Protein AF-0000000076366679 (afdb_homodimer)

pLDDT: mean 82.67, std 24.82, range [20.64, 98.88]

Secondary structure (DSSP, 8-state):
---------------------S--S-GGGGTS-EEEEETTTTEEEEE-TTS-EEEE-----EEEEEEETTEEEEEETTTTEEEEE-TTS-EEEESS--GGG-EEEEE-TTS-EEEEESSSTT-B--B-TTSBBPPGGG--TT-GGG-EEEEE--B-/---------------------S--S-TTTTTS-EEEEETTTTEEEEE-TTS-EEEE-----EEEEEEETTEEEEEETTTTEEEEE-TTS-EEEESS--GGG-EEEEE-TTS-EEEEESSSTT-B--B-TTSBBPPGGG--TT-GGG-EEEEE--B-

Organism: Callorhinchus milii (NCBI:txid7868)

Solvent-accessible surface area (backbone atoms only — not comparable to full-atom values): 16710 Å² total; per-residue (Å²): 137,83,83,79,76,75,77,75,73,76,74,74,76,73,77,78,72,74,78,68,68,73,66,71,63,57,84,66,64,52,69,49,44,24,25,40,38,27,66,27,75,60,22,27,48,25,37,40,73,87,20,49,45,37,34,43,64,85,43,38,42,27,36,50,38,82,75,49,91,57,26,29,33,43,30,20,63,77,34,59,21,26,45,26,45,51,97,81,18,45,62,30,32,27,80,60,87,50,71,44,25,35,23,36,57,42,82,40,97,86,73,28,28,36,38,29,37,63,72,46,82,73,18,32,54,31,31,33,74,85,18,42,59,41,42,14,85,78,36,51,89,90,46,50,34,31,29,27,37,81,34,51,49,59,52,80,133,84,82,82,77,76,77,75,74,78,76,73,76,73,75,76,71,74,79,66,67,73,64,74,62,56,84,66,66,51,69,50,45,24,26,39,38,26,66,27,74,60,22,27,47,26,35,40,72,87,21,49,44,35,36,43,65,86,44,40,43,26,36,51,39,80,74,49,92,59,26,29,34,42,29,19,62,76,32,59,21,26,45,26,46,50,96,82,18,45,62,30,31,27,79,62,90,50,71,45,23,33,23,37,58,42,83,41,96,85,73,26,30,38,39,30,37,64,73,45,81,74,17,32,54,30,32,34,75,85,18,42,58,40,42,14,86,79,36,53,90,89,44,50,33,33,28,28,37,82,36,51,48,58,52,81

InterPro domains:
  IPR002209 Fibroblast growth factor family [PF00167] (34-149)
  IPR002209 Fibroblast growth factor family [PR00263] (34-46)
  IPR002209 Fibroblast growth factor family [PR00263] (82-94)
  IPR002209 Fibroblast growth factor family [PR00263] (98-117)
  IPR002209 Fibroblast growth factor family [PS00247] (89-112)
  IPR002209 Fibroblast growth factor family [PTHR11486] (28-154)
  IPR002209 Fibroblast growth factor family [SM00442] (30-152)
  IPR008996 Cytokine IL1/FGF [SSF50353] (25-153)

Radius of gyration: 29.76 Å; Cα contacts (8 Å, |Δi|>4): 733; chains: 2; bounding box: 39×118×104 Å

Sequence (312 aa):
MAAAGAAAGAIGTLPSLPESDPNPFPPGAFKDPKRLYCKNGGYFLRILPDGRVDGTRERIKLQLQAETVGVISIKGVCANRYLAMNEDGKLYGSKQTTDECFFHERLEPNNYNTYRSKKYDNWYVALKRSGQYKPGPKTGLGQKAILFLPMSAKCSMAAAGAAAGAIGTLPSLPESDPNPFPPGAFKDPKRLYCKNGGYFLRILPDGRVDGTRERIKLQLQAETVGVISIKGVCANRYLAMNEDGKLYGSKQTTDECFFHERLEPNNYNTYRSKKYDNWYVALKRSGQYKPGPKTGLGQKAILFLPMSAKCS

Nearest PDB structures (foldseek):
  8hue-assembly1_A  TM=7.359E-01  e=4.273E-16  Homo sapiens
  8hu7-assembly1_A  TM=7.356E-01  e=4.273E-16  Homo sapiens
  4fgf-assembly1_A  TM=7.765E-01  e=2.363E-15  Homo sapiens
  1ev2-assembly1_A  TM=7.632E-01  e=3.114E-15  Homo sapiens
  8om6-assembly1_A  TM=7.236E-01  e=6.644E-16  Homo sapiens

Foldseek 3Di:
DDDPPPPPPPPPDDPDPPVPVPPPPPPCNVVDDDWDFDPPPGFTWDADPVGDIDTDHPQPDWDWADDDVQKTWIAGPVVCFIWFADPFQDTDTHNDDDLRRIWGWDQDPVRWIWTHRPVDPQFTFFADPVRHTDGRVPDHPPDPRRTHDDDDPPDD/DDDPPPPPPPPPDDPDDPVPVVPVPPPCNVVDDDWDFDPPPGFTWDADPVGDIDTDHPQPDWDWADDDVQKTWIAGPVVCFIWFADPFQDTDTHNDDDLRRIWGWDQDPVRWIWTHRPVDPQFTFFADPVRHTDGRVVDHPPDPRRTHDDDDPPDD

Structure (mmCIF, N/CA/C/O backbone):
data_AF-0000000076366679-model_v1
#
loop_
_entity.id
_entity.type
_entity.pdbx_description
1 polymer 'Fibroblast growth factor'
#
loop_
_atom_site.group_PDB
_atom_site.id
_atom_site.type_symbol
_atom_site.label_atom_id
_atom_site.label_alt_id
_atom_site.label_comp_id
_atom_site.label_asym_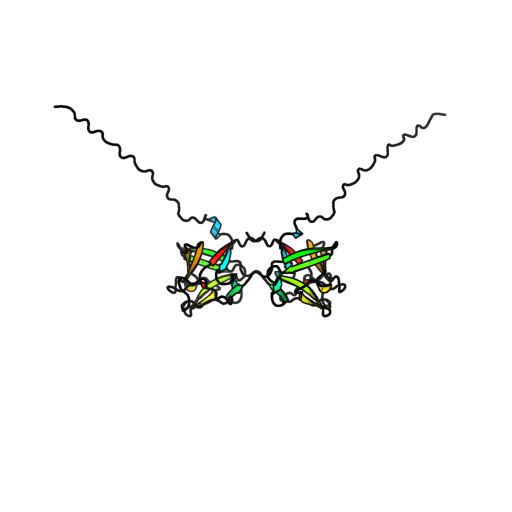id
_atom_site.label_entity_id
_atom_site.label_seq_id
_atom_site.pdbx_PDB_ins_code
_atom_site.Cartn_x
_atom_site.Cartn_y
_atom_site.Cartn_z
_atom_site.occupancy
_atom_site.B_iso_or_equiv
_atom_site.auth_seq_id
_atom_site.auth_comp_id
_atom_site.auth_asym_id
_atom_site.auth_atom_id
_atom_site.pdbx_PDB_model_num
ATOM 1 N N . MET A 1 1 ? -21.047 -34.031 -81.438 1 24.09 1 MET A N 1
ATOM 2 C CA . MET A 1 1 ? -19.922 -34.281 -80.5 1 24.09 1 MET A CA 1
ATOM 3 C C . MET A 1 1 ? -19.562 -33 -79.75 1 24.09 1 MET A C 1
ATOM 5 O O . MET A 1 1 ? -18.562 -32.375 -80 1 24.09 1 MET A O 1
ATOM 9 N N . ALA A 1 2 ? -20.625 -32.312 -79.312 1 20.64 2 ALA A N 1
ATOM 10 C CA . ALA A 1 2 ? -20.594 -30.969 -78.688 1 20.64 2 ALA A CA 1
ATOM 11 C C . ALA A 1 2 ? -19.797 -30.969 -77.375 1 20.64 2 ALA A C 1
ATOM 13 O O . ALA A 1 2 ? -19.828 -31.938 -76.625 1 20.64 2 ALA A O 1
ATOM 14 N N . ALA A 1 3 ? -18.672 -30 -77.375 1 24.23 3 ALA A N 1
ATOM 15 C CA . ALA A 1 3 ? -17.578 -29.516 -76.562 1 24.23 3 ALA A CA 1
ATOM 16 C C . ALA A 1 3 ? -18.078 -28.984 -75.25 1 24.23 3 ALA A C 1
ATOM 18 O O . ALA A 1 3 ? -18.781 -27.969 -75.188 1 24.23 3 ALA A O 1
ATOM 19 N N . ALA A 1 4 ? -18.609 -29.922 -74.312 1 23.84 4 ALA A N 1
ATOM 20 C CA . ALA A 1 4 ? -19.172 -29.609 -73 1 23.84 4 ALA A CA 1
ATOM 21 C C . ALA A 1 4 ? -18.156 -28.859 -72.125 1 23.84 4 ALA A C 1
ATOM 23 O O . ALA A 1 4 ? -17.094 -29.391 -71.875 1 23.84 4 ALA A O 1
ATOM 24 N N . GLY A 1 5 ? -17.938 -27.547 -72.375 1 25.33 5 GLY A N 1
ATOM 25 C CA . GLY A 1 5 ? -16.969 -26.688 -71.75 1 25.33 5 GLY A CA 1
ATOM 26 C C . GLY A 1 5 ? -17.109 -26.641 -70.25 1 25.33 5 GLY A C 1
ATOM 27 O O . GLY A 1 5 ? -18.172 -26.266 -69.75 1 25.33 5 GLY A O 1
ATOM 28 N N . ALA A 1 6 ? -16.562 -27.641 -69.5 1 23.97 6 ALA A N 1
ATOM 29 C CA . ALA A 1 6 ? -16.562 -27.766 -68.062 1 23.97 6 ALA A CA 1
ATOM 30 C C . ALA A 1 6 ? -15.992 -26.516 -67.438 1 23.97 6 ALA A C 1
ATOM 32 O O . ALA A 1 6 ? -14.883 -26.078 -67.75 1 23.97 6 ALA A O 1
ATOM 33 N N . ALA A 1 7 ? -16.844 -25.531 -67.125 1 27.34 7 ALA A N 1
ATOM 34 C CA . ALA A 1 7 ? -16.531 -24.312 -66.375 1 27.34 7 ALA A CA 1
ATOM 35 C C . ALA A 1 7 ? -15.797 -24.625 -65.062 1 27.34 7 ALA A C 1
ATOM 37 O O . ALA A 1 7 ? -16.281 -25.422 -64.25 1 27.34 7 ALA A O 1
ATOM 38 N N . ALA A 1 8 ? -14.438 -24.859 -65.125 1 27.64 8 ALA A N 1
ATOM 39 C CA . ALA A 1 8 ? -13.531 -25.062 -64 1 27.64 8 ALA A CA 1
ATOM 40 C C . ALA A 1 8 ? -13.758 -24.016 -62.906 1 27.64 8 ALA A C 1
ATOM 42 O O . ALA A 1 8 ? -13.633 -22.812 -63.156 1 27.64 8 ALA A O 1
ATOM 43 N N . GLY A 1 9 ? -14.891 -24.156 -62.094 1 25.2 9 GLY A N 1
ATOM 44 C CA . GLY A 1 9 ? -15.141 -23.234 -61 1 25.2 9 GLY A CA 1
ATOM 45 C C . GLY A 1 9 ? -13.922 -23.016 -60.125 1 25.2 9 GLY A C 1
ATOM 46 O O . GLY A 1 9 ? -13.281 -23.969 -59.688 1 25.2 9 GLY A O 1
ATOM 47 N N . ALA A 1 10 ? -13.07 -21.984 -60.469 1 32.88 10 ALA A N 1
ATOM 48 C CA . ALA A 1 10 ? -11.891 -21.562 -59.719 1 32.88 10 ALA A CA 1
ATOM 49 C C . ALA A 1 10 ? -12.195 -21.484 -58.219 1 32.88 10 ALA A C 1
ATOM 51 O O . ALA A 1 10 ? -13.148 -20.812 -57.812 1 32.88 10 ALA A O 1
ATOM 52 N N . ILE A 1 11 ? -11.922 -22.547 -57.469 1 31.11 11 ILE A N 1
ATOM 53 C CA . ILE A 1 11 ? -11.984 -22.625 -56.031 1 31.11 11 ILE A CA 1
ATOM 54 C C . ILE A 1 11 ? -11.227 -21.453 -55.406 1 31.11 11 ILE A C 1
ATOM 56 O O . ILE A 1 11 ? -10.031 -21.281 -55.656 1 31.11 11 ILE A O 1
ATOM 60 N N . GLY A 1 12 ? -11.75 -20.25 -55.406 1 30.84 12 GLY A N 1
ATOM 61 C CA . GLY A 1 12 ? -11.125 -19.109 -54.75 1 30.84 12 GLY A CA 1
ATOM 62 C C . GLY A 1 12 ? -10.453 -19.484 -53.438 1 30.84 12 GLY A C 1
ATOM 63 O O . GLY A 1 12 ? -10.977 -20.281 -52.656 1 30.84 12 GLY A O 1
ATOM 64 N N . THR A 1 13 ? -9.117 -19.578 -53.438 1 33.97 13 THR A N 1
ATOM 65 C CA . THR A 1 13 ? -8.242 -19.75 -52.281 1 33.97 13 THR A CA 1
ATOM 66 C C . THR A 1 13 ? -8.664 -18.859 -51.125 1 33.97 13 THR A C 1
ATOM 68 O O . THR A 1 13 ? -8.805 -17.641 -51.312 1 33.97 13 THR A O 1
ATOM 71 N N . LEU A 1 14 ? -9.359 -19.312 -50.094 1 31.58 14 LEU A N 1
ATOM 72 C CA . LEU A 1 14 ? -9.727 -18.625 -48.875 1 31.58 14 LEU A CA 1
ATOM 73 C C . LEU A 1 14 ? -8.531 -17.859 -48.312 1 31.58 14 LEU A C 1
ATOM 75 O O . LEU A 1 14 ? -7.418 -18.391 -48.25 1 31.58 14 LEU A O 1
ATOM 79 N N . PRO A 1 15 ? -8.484 -16.531 -48.312 1 34.78 15 PRO A N 1
ATOM 80 C CA . PRO A 1 15 ? -7.344 -15.82 -47.75 1 34.78 15 PRO A CA 1
ATOM 81 C C . PRO A 1 15 ? -6.898 -16.391 -46.406 1 34.78 15 PRO A C 1
ATOM 83 O O . PRO A 1 15 ? -7.703 -16.984 -45.688 1 34.78 15 PRO A O 1
ATOM 86 N N . SER A 1 16 ? -5.664 -16.844 -46.25 1 34.09 16 SER A N 1
ATOM 87 C CA . SER A 1 16 ? -5.012 -17.266 -45 1 34.09 16 SER A CA 1
ATOM 88 C C . SER A 1 16 ? -5.293 -16.281 -43.875 1 34.09 16 SER A C 1
ATOM 90 O O . SER A 1 16 ? -5.207 -15.07 -44.062 1 34.09 16 SER A O 1
ATOM 92 N N . LEU A 1 17 ? -6.234 -16.5 -43.031 1 32.75 17 LEU A N 1
ATOM 93 C CA . LEU A 1 17 ? -6.477 -15.711 -41.844 1 32.75 17 LEU A CA 1
ATOM 94 C C . LEU A 1 17 ? -5.164 -15.312 -41.188 1 32.75 17 LEU A C 1
ATOM 96 O O . LEU A 1 17 ? -4.219 -16.109 -41.125 1 32.75 17 LEU A O 1
ATOM 100 N N . PRO A 1 18 ? -4.734 -14.023 -41.281 1 35.5 18 PRO A N 1
ATOM 101 C CA . PRO A 1 18 ? -3.482 -13.641 -40.625 1 35.5 18 PRO A CA 1
ATOM 102 C C . PRO A 1 18 ? -3.275 -14.336 -39.281 1 35.5 18 PRO A C 1
ATOM 104 O O . PRO A 1 18 ? -4.246 -14.742 -38.625 1 35.5 18 PRO A O 1
ATOM 107 N N . GLU A 1 19 ? -2.295 -15.141 -39.125 1 36.06 19 GLU A N 1
ATOM 108 C CA . GLU A 1 19 ? -1.844 -15.703 -37.875 1 36.06 19 GLU A CA 1
ATOM 109 C C . GLU A 1 19 ? -1.931 -14.68 -36.719 1 36.06 19 GLU A C 1
ATOM 111 O O . GLU A 1 19 ? -1.201 -13.688 -36.75 1 36.06 19 GLU A O 1
ATOM 116 N N . SER A 1 20 ? -3.088 -14.141 -36.438 1 36.53 20 SER A N 1
ATOM 117 C CA . SER A 1 20 ? -3.191 -13.32 -35.219 1 36.53 20 SER A CA 1
ATOM 118 C C . SER A 1 20 ? -2.334 -13.891 -34.094 1 36.53 20 SER A C 1
ATOM 120 O O . SER A 1 20 ? -2.496 -15.047 -33.719 1 36.53 20 SER A O 1
ATOM 122 N N . ASP A 1 21 ? -1.058 -13.547 -34.156 1 37.69 21 ASP A N 1
ATOM 123 C CA . ASP A 1 21 ? -0.189 -13.914 -33.031 1 37.69 21 ASP A CA 1
ATOM 124 C C . ASP A 1 21 ? -0.935 -13.828 -31.703 1 37.69 21 ASP A C 1
ATOM 126 O O . ASP A 1 21 ? -1.467 -12.773 -31.359 1 37.69 21 ASP A O 1
ATOM 130 N N . PRO A 1 22 ? -1.64 -14.852 -31.375 1 38.31 22 PRO A N 1
ATOM 131 C CA . PRO A 1 22 ? -2.486 -14.844 -30.172 1 38.31 22 PRO A CA 1
ATOM 132 C C . PRO A 1 22 ? -1.821 -14.156 -28.984 1 38.31 22 PRO A C 1
ATOM 134 O O . PRO A 1 22 ? -2.309 -14.266 -27.859 1 38.31 22 PRO A O 1
ATOM 137 N N . ASN A 1 23 ? -0.485 -14.094 -29.109 1 40 23 ASN A N 1
ATOM 138 C CA . ASN A 1 23 ? -0.056 -13.609 -27.812 1 40 23 ASN A CA 1
ATOM 139 C C . ASN A 1 23 ? -0.584 -12.211 -27.531 1 40 23 ASN A C 1
ATOM 141 O O . ASN A 1 23 ? -0.072 -11.227 -28.078 1 40 23 ASN A O 1
ATOM 145 N N . PRO A 1 24 ? -1.848 -12.055 -27.438 1 41.06 24 PRO A N 1
ATOM 146 C CA . PRO A 1 24 ? -2.445 -10.719 -27.344 1 41.06 24 PRO A CA 1
ATOM 147 C C . PRO A 1 24 ? -1.628 -9.766 -26.484 1 41.06 24 PRO A C 1
ATOM 149 O O . PRO A 1 24 ? -2.049 -8.625 -26.234 1 41.06 24 PRO A O 1
ATOM 152 N N . PHE A 1 25 ? -0.858 -10.297 -25.516 1 42.78 25 PHE A N 1
ATOM 153 C CA . PHE A 1 25 ? -0.16 -9.281 -24.734 1 42.78 25 PHE A CA 1
ATOM 154 C C . PHE A 1 25 ? 0.971 -8.656 -25.547 1 42.78 25 PHE A C 1
ATOM 156 O O . PHE A 1 25 ? 1.797 -9.375 -26.109 1 42.78 25 PHE A O 1
ATOM 163 N N . PRO A 1 26 ? 0.814 -7.52 -26.109 1 42.34 26 PRO A N 1
ATOM 164 C CA . PRO A 1 26 ? 1.986 -6.918 -26.75 1 42.34 26 PRO A CA 1
ATOM 165 C C . PRO A 1 26 ? 3.273 -7.148 -25.953 1 42.34 26 PRO A C 1
ATOM 167 O O . PRO A 1 26 ? 3.229 -7.348 -24.75 1 42.34 26 PRO A O 1
ATOM 170 N N . PRO A 1 27 ? 4.352 -7.5 -26.469 1 45.88 27 PRO A N 1
ATOM 171 C CA . PRO A 1 27 ? 5.641 -7.727 -25.812 1 45.88 27 PRO A CA 1
ATOM 172 C C . PRO A 1 27 ? 5.871 -6.805 -24.625 1 45.88 27 PRO A C 1
ATOM 174 O O . PRO A 1 27 ? 6.625 -7.145 -23.703 1 45.88 27 PRO A O 1
ATOM 177 N N . GLY A 1 28 ? 5.387 -5.562 -2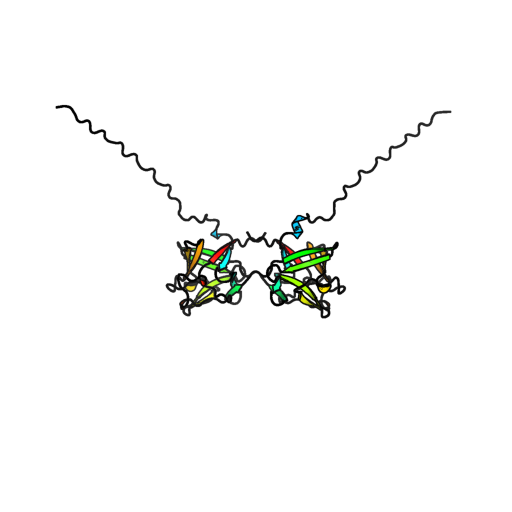4.641 1 46.28 28 GLY A N 1
ATOM 178 C CA . GLY A 1 28 ? 5.652 -4.543 -23.625 1 46.28 28 GLY A CA 1
ATOM 179 C C . GLY A 1 28 ? 4.922 -4.793 -22.328 1 46.28 28 GLY A C 1
ATOM 180 O O . GLY A 1 28 ? 5.176 -4.109 -21.328 1 46.28 28 GLY A O 1
ATOM 181 N N . ALA A 1 29 ? 3.809 -5.484 -22.359 1 49.97 29 ALA A N 1
ATOM 182 C CA . ALA A 1 29 ? 2.889 -5.641 -21.234 1 49.97 29 ALA A CA 1
ATOM 183 C C . ALA A 1 29 ? 3.572 -6.336 -20.062 1 49.97 29 ALA A C 1
ATOM 185 O O . ALA A 1 29 ? 3.246 -6.074 -18.906 1 49.97 29 ALA A O 1
ATOM 186 N N . PHE A 1 30 ? 4.582 -7.211 -20.406 1 58.12 30 PHE A N 1
ATOM 187 C CA . PHE A 1 30 ? 5.289 -7.945 -19.375 1 58.12 30 PHE A CA 1
ATOM 188 C C . PHE A 1 30 ? 6.355 -7.074 -18.719 1 58.12 30 PHE A C 1
ATOM 190 O O . PHE A 1 30 ? 6.887 -7.422 -17.656 1 58.12 30 PHE A O 1
ATOM 197 N N . LYS A 1 31 ? 6.527 -5.863 -19.312 1 71.81 31 LYS A N 1
ATOM 198 C CA . LYS A 1 31 ? 7.746 -5.211 -18.844 1 71.81 31 LYS A CA 1
ATOM 199 C C . LYS A 1 31 ? 7.457 -4.316 -17.641 1 71.81 31 LYS A C 1
ATOM 201 O O . LYS A 1 31 ? 8.297 -4.188 -16.734 1 71.81 31 LYS A O 1
ATOM 206 N N . ASP A 1 32 ? 6.223 -3.945 -17.531 1 85.44 32 ASP A N 1
ATOM 207 C CA . ASP A 1 32 ? 6 -3.043 -16.406 1 85.44 32 ASP A CA 1
ATOM 208 C C . ASP A 1 32 ? 5.449 -3.797 -15.203 1 85.44 32 ASP A C 1
ATOM 210 O O . ASP A 1 32 ? 4.664 -4.734 -15.352 1 85.44 32 ASP A O 1
ATOM 214 N N . PRO A 1 33 ? 5.902 -3.361 -14.094 1 90.94 33 PRO A N 1
ATOM 215 C CA . PRO A 1 33 ? 5.367 -3.977 -12.875 1 90.94 33 PRO A CA 1
ATOM 216 C C . PRO A 1 33 ? 3.846 -3.861 -12.773 1 90.94 33 PRO A C 1
ATOM 218 O O . PRO A 1 33 ? 3.254 -2.943 -13.344 1 90.94 33 PRO A O 1
ATOM 221 N N . LYS A 1 34 ? 3.309 -4.82 -12.211 1 92.56 34 LYS A N 1
ATOM 222 C CA . LYS A 1 34 ? 1.863 -4.867 -12.016 1 92.56 34 LYS A CA 1
ATOM 223 C C . LYS A 1 34 ? 1.513 -5.047 -10.539 1 92.56 34 LYS A C 1
ATOM 225 O O . LYS A 1 34 ? 2.387 -5.332 -9.719 1 92.56 34 LYS A O 1
ATOM 230 N N . ARG A 1 35 ? 0.245 -4.773 -10.227 1 92.62 35 ARG A N 1
ATOM 231 C CA . ARG A 1 35 ? -0.396 -5.137 -8.969 1 92.62 35 ARG A CA 1
ATOM 232 C C . ARG A 1 35 ? -1.492 -6.172 -9.188 1 92.62 35 ARG A C 1
ATOM 234 O O . ARG A 1 35 ? -2.221 -6.113 -10.188 1 92.62 35 ARG A O 1
ATOM 241 N N . LEU A 1 36 ? -1.534 -7.133 -8.359 1 95.62 36 LEU A N 1
ATOM 242 C CA . LEU A 1 36 ? -2.555 -8.164 -8.492 1 95.62 36 LEU A CA 1
ATOM 243 C C . LEU A 1 36 ? -3.658 -7.973 -7.457 1 95.62 36 LEU A C 1
ATOM 245 O O . LEU A 1 36 ? -3.447 -8.227 -6.266 1 95.62 36 LEU A O 1
ATOM 249 N N . TYR A 1 37 ? -4.801 -7.52 -7.977 1 94.5 37 TYR A N 1
ATOM 250 C CA . TYR A 1 37 ? -5.988 -7.301 -7.156 1 94.5 37 TYR A CA 1
ATOM 251 C C . TYR A 1 37 ? -6.805 -8.578 -7.023 1 94.5 37 TYR A C 1
ATOM 253 O O . TYR A 1 37 ? -7.258 -9.141 -8.023 1 94.5 37 TYR A O 1
ATOM 261 N N . CYS A 1 38 ? -7.035 -9.008 -5.801 1 97.25 38 CYS A N 1
ATOM 262 C CA . CYS A 1 38 ? -7.824 -10.219 -5.57 1 97.25 38 CYS A CA 1
ATOM 263 C C . CYS A 1 38 ? -9.312 -9.891 -5.477 1 97.25 38 CYS A C 1
ATOM 265 O O . CYS A 1 38 ? -9.703 -8.977 -4.746 1 97.25 38 CYS A O 1
ATOM 267 N N . LYS A 1 39 ? -10.047 -10.609 -6.117 1 96.19 39 LYS A N 1
ATOM 268 C CA . L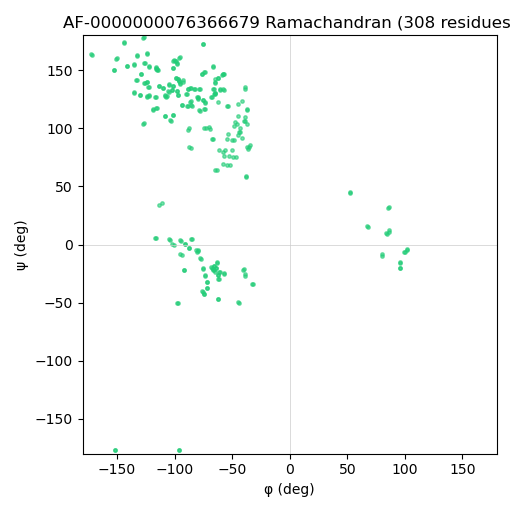YS A 1 39 ? -11.492 -10.398 -6.137 1 96.19 39 LYS A CA 1
ATOM 269 C C . LYS A 1 39 ? -12.102 -10.625 -4.758 1 96.19 39 LYS A C 1
ATOM 271 O O . LYS A 1 39 ? -13.203 -10.141 -4.473 1 96.19 39 LYS A O 1
ATOM 276 N N . ASN A 1 40 ? -11.383 -11.406 -3.973 1 95.25 40 ASN A N 1
ATOM 277 C CA . ASN A 1 40 ? -11.891 -11.789 -2.66 1 95.25 40 ASN A CA 1
ATOM 278 C C . ASN A 1 40 ? -11.547 -10.742 -1.6 1 95.25 40 ASN A C 1
ATOM 280 O O . ASN A 1 40 ? -10.617 -10.938 -0.809 1 95.25 40 ASN A O 1
ATOM 284 N N . GLY A 1 41 ? -12.344 -9.617 -1.44 1 88.56 41 GLY A N 1
ATOM 285 C CA . GLY A 1 41 ? -12.18 -8.719 -0.304 1 88.56 41 GLY A CA 1
ATOM 286 C C . GLY A 1 41 ? -11.383 -7.473 -0.635 1 88.56 41 GLY A C 1
ATOM 287 O O . GLY A 1 41 ? -11.195 -6.605 0.222 1 88.56 41 GLY A O 1
ATOM 288 N N . GLY A 1 42 ? -10.805 -7.418 -1.891 1 87.25 42 GLY A N 1
ATOM 289 C CA . GLY A 1 42 ? -10.148 -6.188 -2.307 1 87.25 42 GLY A CA 1
ATOM 290 C C . GLY A 1 42 ? -8.703 -6.098 -1.848 1 87.25 42 GLY A C 1
ATOM 291 O O . GLY A 1 42 ? -8.227 -5.02 -1.501 1 87.25 42 GLY A O 1
ATOM 292 N N . TYR A 1 43 ? -8.039 -7.184 -1.743 1 92.44 43 TYR A N 1
ATOM 293 C CA . TYR A 1 43 ? -6.645 -7.242 -1.325 1 92.44 43 TYR A CA 1
ATOM 294 C C . TYR A 1 43 ? -5.715 -7.316 -2.531 1 92.44 43 TYR A C 1
ATOM 296 O O . TYR A 1 43 ? -6.047 -7.938 -3.543 1 92.44 43 TYR A O 1
ATOM 304 N N . PHE A 1 44 ? -4.617 -6.617 -2.359 1 93.44 44 PHE A N 1
ATOM 305 C CA . PHE A 1 44 ? -3.525 -6.793 -3.312 1 93.44 44 PHE A CA 1
ATOM 306 C C . PHE A 1 44 ? -2.512 -7.805 -2.793 1 93.44 44 PHE A C 1
ATOM 308 O O . PHE A 1 44 ? -2.174 -7.801 -1.606 1 93.44 44 PHE A O 1
ATOM 315 N N . LEU A 1 45 ? -2.07 -8.648 -3.713 1 96.56 45 LEU A N 1
ATOM 316 C CA . LEU A 1 45 ? -1.029 -9.602 -3.35 1 96.56 45 LEU A CA 1
ATOM 317 C C . LEU A 1 45 ? 0.269 -8.883 -3 1 96.56 45 LEU A C 1
ATOM 319 O O . LEU A 1 45 ? 0.711 -8 -3.736 1 96.56 45 LEU A O 1
ATOM 323 N N . ARG A 1 46 ? 0.814 -9.258 -1.871 1 94.75 46 ARG A N 1
ATOM 324 C CA . ARG A 1 46 ? 2.012 -8.602 -1.359 1 94.75 46 ARG A CA 1
ATOM 325 C C . ARG A 1 46 ? 3.076 -9.617 -0.972 1 94.75 46 ARG A C 1
ATOM 327 O O . ARG A 1 46 ? 2.773 -10.625 -0.329 1 94.75 46 ARG A O 1
ATOM 334 N N . ILE A 1 47 ? 4.266 -9.391 -1.495 1 95.75 47 ILE A N 1
ATOM 335 C CA . ILE A 1 47 ? 5.434 -10.156 -1.068 1 95.75 47 ILE A CA 1
ATOM 336 C C . ILE A 1 47 ? 6.336 -9.273 -0.206 1 95.75 47 ILE A C 1
ATOM 338 O O . ILE A 1 47 ? 6.801 -8.227 -0.651 1 95.75 47 ILE A O 1
ATOM 342 N N . LEU A 1 48 ? 6.648 -9.797 0.943 1 93.19 48 LEU A N 1
ATOM 343 C CA . LEU A 1 48 ? 7.43 -9.008 1.891 1 93.19 48 LEU A CA 1
ATOM 344 C C . LEU A 1 48 ? 8.906 -9.406 1.84 1 93.19 48 LEU A C 1
ATOM 346 O O . LEU A 1 48 ? 9.234 -10.523 1.439 1 93.19 48 LEU A O 1
ATOM 350 N N . PRO A 1 49 ? 9.766 -8.516 2.271 1 91.31 49 PRO A N 1
ATOM 351 C CA . PRO A 1 49 ? 11.203 -8.781 2.223 1 91.31 49 PRO A CA 1
ATOM 352 C C . PRO A 1 49 ? 11.617 -9.953 3.113 1 91.31 49 PRO A C 1
ATOM 354 O O . PRO A 1 49 ? 12.695 -10.516 2.932 1 91.31 49 PRO A O 1
ATOM 357 N N . ASP A 1 50 ? 10.836 -10.312 4.062 1 93.31 50 ASP A N 1
ATOM 358 C CA . ASP A 1 50 ? 11.195 -11.438 4.922 1 93.31 50 ASP A CA 1
ATOM 359 C C . ASP A 1 50 ? 10.641 -12.75 4.367 1 93.31 50 ASP A C 1
ATOM 361 O O . ASP A 1 50 ? 10.789 -13.805 4.988 1 93.31 50 ASP A O 1
ATOM 365 N N . GLY A 1 51 ? 9.977 -12.656 3.258 1 96 51 GLY A N 1
ATOM 366 C CA . GLY A 1 51 ? 9.531 -13.867 2.582 1 96 51 GLY A CA 1
ATOM 367 C C . GLY A 1 51 ? 8.062 -14.164 2.809 1 96 51 GLY A C 1
ATOM 368 O O . GLY A 1 51 ? 7.5 -15.062 2.18 1 96 51 GLY A O 1
ATOM 369 N N . ARG A 1 52 ? 7.426 -13.375 3.625 1 96.62 52 ARG A N 1
ATOM 370 C CA . ARG A 1 52 ? 6 -13.586 3.846 1 96.62 52 ARG A CA 1
ATOM 371 C C . ARG A 1 52 ? 5.18 -13.078 2.666 1 96.62 52 ARG A C 1
ATOM 373 O O . ARG A 1 52 ? 5.586 -12.133 1.984 1 96.62 52 ARG A O 1
ATOM 380 N N . VAL A 1 53 ? 4.121 -13.758 2.43 1 97.62 53 VAL A N 1
ATOM 381 C CA . VAL A 1 53 ? 3.166 -13.383 1.392 1 97.62 53 VAL A CA 1
ATOM 382 C C . VAL A 1 53 ? 1.782 -13.18 2.01 1 97.62 53 VAL A C 1
ATOM 384 O O . VAL A 1 53 ? 1.334 -14 2.816 1 97.62 53 VAL A O 1
ATOM 387 N N . ASP A 1 54 ? 1.146 -12.055 1.76 1 95.94 54 ASP A N 1
ATOM 388 C CA . ASP A 1 54 ? -0.22 -11.797 2.203 1 95.94 54 ASP A CA 1
ATOM 389 C C . ASP A 1 54 ? -0.925 -10.82 1.26 1 95.94 54 ASP A C 1
ATOM 391 O O . ASP A 1 54 ? -0.461 -10.586 0.143 1 95.94 54 ASP A O 1
ATOM 395 N N . GLY A 1 55 ? -2.146 -10.492 1.65 1 94.69 55 GLY A N 1
ATOM 396 C CA . GLY A 1 55 ? -2.887 -9.445 0.972 1 94.69 55 GLY A CA 1
ATOM 397 C C . GLY A 1 55 ? -2.953 -8.148 1.767 1 94.69 55 GLY A C 1
ATOM 398 O O . GLY A 1 55 ? -3.061 -8.18 2.994 1 94.69 55 GLY A O 1
ATOM 399 N N . THR A 1 56 ? -2.768 -7.086 1.047 1 87.69 56 THR A N 1
ATOM 400 C CA . THR A 1 56 ? -2.893 -5.789 1.701 1 87.69 56 THR A CA 1
ATOM 401 C C . THR A 1 56 ? -3.836 -4.875 0.923 1 87.69 56 THR A C 1
ATOM 403 O O . THR A 1 56 ? -3.99 -5.027 -0.291 1 87.69 56 THR A O 1
ATOM 406 N N . ARG A 1 57 ? -4.535 -4.066 1.644 1 81.88 57 ARG A N 1
ATOM 407 C CA . ARG A 1 57 ? -5.344 -3.018 1.029 1 81.88 57 ARG A CA 1
ATOM 408 C C . ARG A 1 57 ? -4.559 -1.714 0.922 1 81.88 57 ARG A C 1
ATOM 410 O O . ARG A 1 57 ? -3.699 -1.431 1.759 1 81.88 57 ARG A O 1
ATOM 417 N N . GLU A 1 58 ? -4.781 -1.031 -0.209 1 75.69 58 GLU A N 1
ATOM 418 C CA . GLU A 1 58 ? -4.148 0.276 -0.357 1 75.69 58 GLU A CA 1
ATOM 419 C C . GLU A 1 58 ? -4.777 1.303 0.58 1 75.69 58 GLU A C 1
ATOM 421 O O . GLU A 1 58 ? -5.926 1.707 0.385 1 75.69 58 GLU A O 1
ATOM 426 N N . ARG A 1 59 ? -4.195 1.617 1.647 1 80.62 59 ARG A N 1
ATOM 427 C CA . ARG A 1 59 ? -4.75 2.555 2.619 1 80.62 59 ARG A CA 1
ATOM 428 C C . ARG A 1 59 ? -3.904 3.822 2.697 1 80.62 59 ARG A C 1
ATOM 430 O O . ARG A 1 59 ? -3.768 4.418 3.768 1 80.62 59 ARG A O 1
ATOM 437 N N . ILE A 1 60 ? -3.348 4.176 1.489 1 89.25 60 ILE A N 1
ATOM 438 C CA . ILE A 1 60 ? -2.441 5.316 1.52 1 89.25 60 ILE A CA 1
ATOM 439 C C . ILE A 1 60 ? -3.018 6.453 0.675 1 89.25 60 ILE A C 1
ATOM 441 O O . ILE A 1 60 ? -2.352 7.469 0.452 1 89.25 60 ILE A O 1
ATOM 445 N N . LYS A 1 61 ? -4.227 6.254 0.186 1 89.31 61 LYS A N 1
ATOM 446 C CA . LYS A 1 61 ? -4.867 7.328 -0.567 1 89.31 61 LYS A CA 1
ATOM 447 C C . LYS A 1 61 ? -5.457 8.375 0.37 1 89.31 61 LYS A C 1
ATOM 449 O O . LYS A 1 61 ? -6.293 8.062 1.217 1 89.31 61 LYS A O 1
ATOM 454 N N . LEU A 1 62 ? -5.016 9.656 0.115 1 94.81 62 LEU A N 1
ATOM 455 C CA . LEU A 1 62 ? -5.406 10.766 0.982 1 94.81 62 LEU A CA 1
ATOM 456 C C . LEU A 1 62 ? -6.043 11.891 0.173 1 94.81 62 LEU A C 1
ATOM 458 O O . LEU A 1 62 ? -5.637 12.156 -0.96 1 94.81 62 LEU A O 1
ATOM 462 N N . GLN A 1 63 ? -7.109 12.438 0.764 1 95 63 GLN A N 1
ATOM 463 C CA . GLN A 1 63 ? -7.691 13.656 0.205 1 95 63 GLN A CA 1
ATOM 464 C C . GLN A 1 63 ? -7.262 14.883 0.997 1 95 63 GLN A C 1
ATOM 466 O O . GLN A 1 63 ? -7.609 15.031 2.172 1 95 63 GLN A O 1
ATOM 471 N N . LEU A 1 64 ? -6.43 15.742 0.38 1 95.75 64 LEU A N 1
ATOM 472 C CA . LEU A 1 64 ? -6.043 17 0.996 1 95.75 64 LEU A CA 1
ATOM 473 C C . LEU A 1 64 ? -7.082 18.078 0.714 1 95.75 64 LEU A C 1
ATOM 475 O O . LEU A 1 64 ? -7.379 18.375 -0.446 1 95.75 64 LEU A O 1
ATOM 479 N N . GLN A 1 65 ? -7.641 18.578 1.787 1 95.25 65 GLN A N 1
ATOM 480 C CA . GLN A 1 65 ? -8.734 19.531 1.659 1 95.25 65 GLN A CA 1
ATOM 481 C C . GLN A 1 65 ? -8.352 20.906 2.223 1 95.25 65 GLN A C 1
ATOM 483 O O . GLN A 1 65 ? -7.93 21 3.379 1 95.25 65 GLN A O 1
ATOM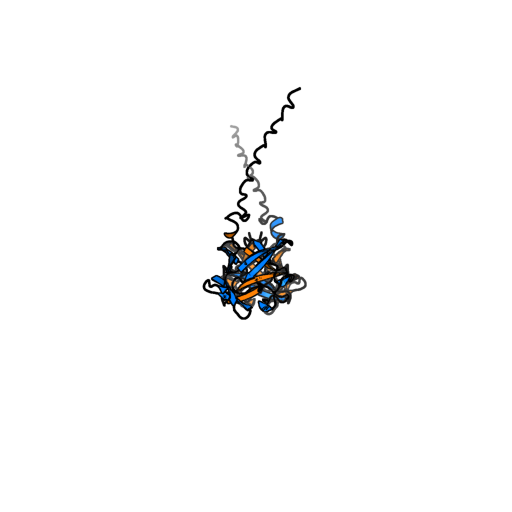 488 N N . ALA A 1 66 ? -8.547 21.906 1.369 1 93.94 66 ALA A N 1
ATOM 489 C CA . ALA A 1 66 ? -8.289 23.266 1.852 1 93.94 66 ALA A CA 1
ATOM 490 C C . ALA A 1 66 ? -9.391 23.719 2.799 1 93.94 66 ALA A C 1
ATOM 492 O O . ALA A 1 66 ? -10.57 23.703 2.445 1 93.94 66 ALA A O 1
ATOM 493 N N . GLU A 1 67 ? -9.023 24.078 3.963 1 93.88 67 GLU A N 1
ATOM 494 C CA . GLU A 1 67 ? -9.977 24.594 4.938 1 93.88 67 GLU A CA 1
ATOM 495 C C . GLU A 1 67 ? -9.961 26.125 4.961 1 93.88 67 GLU A C 1
ATOM 497 O O . GLU A 1 67 ? -11.016 26.75 4.984 1 93.88 67 GLU A O 1
ATOM 502 N N . THR A 1 68 ? -8.828 26.672 5.066 1 92.62 68 THR A N 1
ATOM 503 C CA . THR A 1 68 ? -8.555 28.109 4.961 1 92.62 68 THR A CA 1
ATOM 504 C C . THR A 1 68 ? -7.219 28.344 4.266 1 92.62 68 THR A C 1
ATOM 506 O O . THR A 1 68 ? -6.559 27.391 3.83 1 92.62 68 THR A O 1
ATOM 509 N N . VAL A 1 69 ? -6.914 29.516 4.012 1 89.25 69 VAL A N 1
ATOM 510 C CA . VAL A 1 69 ? -5.656 29.828 3.34 1 89.25 69 VAL A CA 1
ATOM 511 C C . VAL A 1 69 ? -4.492 29.219 4.117 1 89.25 69 VAL A C 1
ATOM 513 O O . VAL A 1 69 ? -4.309 29.516 5.305 1 89.25 69 VAL A O 1
ATOM 516 N N . GLY A 1 70 ? -3.816 28.391 3.488 1 91.25 70 GLY A N 1
ATOM 517 C CA . GLY A 1 70 ? -2.615 27.781 4.035 1 91.25 70 GLY A CA 1
ATOM 518 C C . GLY A 1 70 ? -2.906 26.641 4.984 1 91.25 70 GLY A C 1
ATOM 519 O O . GLY A 1 70 ? -1.984 26 5.492 1 91.25 70 GLY A O 1
ATOM 520 N N . VAL A 1 71 ? -4.199 26.516 5.316 1 96.81 71 VAL A N 1
ATOM 521 C CA . VAL A 1 71 ? -4.59 25.484 6.266 1 96.81 71 VAL A CA 1
ATOM 522 C C . VAL A 1 71 ? -5.371 24.391 5.539 1 96.81 71 VAL A C 1
ATOM 524 O O . VAL A 1 71 ? -6.281 24.672 4.758 1 96.81 71 VAL A O 1
ATOM 527 N N . ILE A 1 72 ? -4.977 23.125 5.887 1 97.44 72 ILE A N 1
ATOM 528 C CA . ILE A 1 72 ? -5.641 22.016 5.211 1 97.44 72 ILE A CA 1
ATOM 529 C C . ILE A 1 72 ? -6.074 20.969 6.234 1 97.44 72 ILE A C 1
ATOM 531 O O . ILE A 1 72 ? -5.621 21 7.383 1 97.44 72 ILE A O 1
ATOM 535 N N . SER A 1 73 ? -6.984 20.109 5.828 1 98.12 73 SER A N 1
ATOM 536 C CA . SER A 1 73 ? -7.258 18.812 6.461 1 98.12 73 SER A CA 1
ATOM 537 C C . SER A 1 73 ? -6.902 17.656 5.531 1 98.12 73 SER A C 1
ATOM 539 O O . SER A 1 73 ? -6.879 17.828 4.312 1 98.12 73 SER A O 1
ATOM 541 N N . ILE A 1 74 ? -6.527 16.562 6.105 1 98 74 ILE A N 1
ATOM 542 C CA . ILE A 1 74 ? -6.125 15.375 5.359 1 98 74 ILE A CA 1
ATOM 543 C C . ILE A 1 74 ? -7.062 14.211 5.688 1 98 74 ILE A C 1
ATOM 545 O O . ILE A 1 74 ? -7.098 13.742 6.828 1 98 74 ILE A O 1
ATOM 549 N N . LYS A 1 75 ? -7.77 13.758 4.68 1 97.19 75 LYS A N 1
ATOM 550 C CA . LYS A 1 75 ? -8.719 12.672 4.875 1 97.19 75 LYS A CA 1
ATOM 551 C C . LYS A 1 75 ? -8.219 11.383 4.23 1 97.19 75 LYS A C 1
ATOM 553 O O . LYS A 1 75 ? -7.805 11.375 3.072 1 97.19 75 LYS A O 1
ATOM 558 N N . GLY A 1 76 ? -8.227 10.312 5.059 1 95.88 76 GLY A N 1
ATOM 559 C CA . GLY A 1 76 ? -8.008 9 4.469 1 95.88 76 GLY A CA 1
ATOM 560 C C . GLY A 1 76 ? -9.211 8.484 3.701 1 95.88 76 GLY A C 1
ATOM 561 O O . GLY A 1 76 ? -10.266 8.227 4.289 1 95.88 76 GLY A O 1
ATOM 562 N N . VAL A 1 77 ? -9.031 8.32 2.463 1 91.31 77 VAL A N 1
ATOM 563 C CA . VAL A 1 77 ? -10.156 7.988 1.587 1 91.31 77 VAL A CA 1
ATOM 564 C C . VAL A 1 77 ? -10.75 6.645 1.998 1 91.31 77 VAL A C 1
ATOM 566 O O . VAL A 1 77 ? -11.969 6.527 2.174 1 91.31 77 VAL A O 1
ATOM 569 N N . CYS A 1 78 ? -9.922 5.668 2.213 1 85.94 78 CYS A N 1
ATOM 570 C CA . CYS A 1 78 ? -10.398 4.328 2.543 1 85.94 78 CYS A CA 1
ATOM 571 C C . CYS A 1 78 ? -10.906 4.27 3.979 1 85.94 78 CYS A C 1
ATOM 573 O O . CYS A 1 78 ? -11.953 3.674 4.246 1 85.94 78 CYS A O 1
ATOM 575 N N . ALA A 1 79 ? -10.195 4.883 4.863 1 92.31 79 ALA A N 1
ATOM 576 C CA . ALA A 1 79 ? -10.523 4.84 6.285 1 92.31 79 ALA A CA 1
ATOM 577 C C . ALA A 1 79 ? -11.711 5.746 6.602 1 92.31 79 ALA A C 1
ATOM 579 O O . ALA A 1 79 ? -12.391 5.566 7.613 1 92.31 79 ALA A O 1
ATOM 580 N N . ASN A 1 80 ? -11.977 6.684 5.75 1 95.38 80 ASN A N 1
ATOM 581 C CA . ASN A 1 80 ? -12.977 7.715 6.012 1 95.38 80 ASN A CA 1
ATOM 582 C C . ASN A 1 80 ? -12.734 8.406 7.352 1 95.38 80 ASN A C 1
ATOM 584 O O . ASN A 1 80 ? -13.648 8.516 8.164 1 95.38 80 ASN A O 1
ATOM 588 N N . ARG A 1 81 ? -11.523 8.711 7.555 1 97.88 81 ARG A N 1
ATOM 589 C CA . ARG A 1 81 ? -11.086 9.406 8.766 1 97.88 81 ARG A CA 1
ATOM 590 C C . ARG A 1 81 ? -10.117 10.531 8.422 1 97.88 81 ARG A C 1
ATOM 592 O O . ARG A 1 81 ? -9.445 10.492 7.391 1 97.88 81 ARG A O 1
ATOM 599 N N . TYR A 1 82 ? -10.078 11.523 9.328 1 98.44 82 TYR A N 1
ATOM 600 C CA . TYR A 1 82 ? -9.203 12.672 9.156 1 98.44 82 TYR A CA 1
ATOM 601 C C . TYR A 1 82 ? -7.957 12.547 10.031 1 98.44 82 TYR A C 1
ATOM 603 O O . TYR A 1 82 ? -8.047 12.117 11.18 1 98.44 82 TYR A O 1
ATOM 611 N N . LEU A 1 83 ? -6.848 12.883 9.422 1 98.75 83 LEU A N 1
ATOM 612 C CA . LEU A 1 83 ? -5.633 12.953 10.227 1 98.75 83 LEU A CA 1
ATOM 613 C C . LEU A 1 83 ? -5.77 13.992 11.336 1 98.75 83 LEU A C 1
ATOM 615 O O . LEU A 1 83 ? -6.219 15.109 11.094 1 98.75 83 LEU A O 1
ATOM 619 N N . ALA A 1 84 ? -5.383 13.602 12.5 1 98.88 84 ALA A N 1
ATOM 620 C CA . ALA A 1 84 ? -5.461 14.484 13.664 1 98.88 84 ALA A CA 1
ATOM 621 C C . ALA A 1 84 ? -4.242 14.305 14.57 1 98.88 84 ALA A C 1
ATOM 623 O O . ALA A 1 84 ? -3.576 13.273 14.531 1 98.88 84 ALA A O 1
ATOM 624 N N . MET A 1 85 ? -3.969 15.352 15.266 1 98.81 85 MET A N 1
ATOM 625 C CA . MET A 1 85 ? -2.938 15.312 16.297 1 98.81 85 MET A CA 1
ATOM 626 C C . MET A 1 85 ? -3.5 15.75 17.641 1 98.81 85 MET A C 1
ATOM 628 O O . MET A 1 85 ? -4.078 16.828 17.766 1 98.81 85 MET A O 1
ATOM 632 N N . ASN A 1 86 ? -3.277 14.883 18.656 1 98.62 86 ASN A N 1
ATOM 633 C CA . ASN A 1 86 ? -3.854 15.227 19.953 1 98.62 86 ASN A CA 1
ATOM 634 C C . ASN A 1 86 ? -2.836 15.93 20.844 1 98.62 86 ASN A C 1
ATOM 636 O O . ASN A 1 86 ? -1.721 16.219 20.406 1 98.62 86 ASN A O 1
ATOM 640 N N . GLU A 1 87 ? -3.207 16.219 22.031 1 98.44 87 GLU A N 1
ATOM 641 C CA . GLU A 1 87 ? -2.426 17.047 22.953 1 98.44 87 GLU A CA 1
ATOM 642 C C . GLU A 1 87 ? -1.146 16.344 23.375 1 98.44 87 GLU A C 1
ATOM 644 O O . GLU A 1 87 ? -0.213 16.984 23.875 1 98.44 87 GLU A O 1
ATOM 649 N N . ASP A 1 88 ? -1.081 15.039 23.25 1 98.38 88 ASP A N 1
ATOM 650 C CA . ASP A 1 88 ? 0.122 14.281 23.562 1 98.38 88 ASP A CA 1
ATOM 651 C C . ASP A 1 88 ? 1.056 14.203 22.359 1 98.38 88 ASP A C 1
ATOM 653 O O . ASP A 1 88 ? 2.139 13.617 22.438 1 98.38 88 ASP A O 1
ATOM 657 N N . GLY A 1 89 ? 0.61 14.758 21.266 1 98.5 89 GLY A N 1
ATOM 658 C CA . GLY A 1 89 ? 1.411 14.719 20.047 1 98.5 89 GLY A CA 1
ATOM 659 C C . GLY A 1 89 ? 1.199 13.453 19.234 1 98.5 89 GLY A C 1
ATOM 660 O O . GLY A 1 89 ? 1.966 13.164 18.328 1 98.5 89 GLY A O 1
ATOM 661 N N . LYS A 1 90 ? 0.215 12.742 19.578 1 98.5 90 LYS A N 1
ATOM 662 C CA . LYS A 1 90 ? -0.1 11.492 18.891 1 98.5 90 LYS A CA 1
ATOM 663 C C . LYS A 1 90 ? -0.916 11.758 17.625 1 98.5 90 LYS A C 1
ATOM 665 O O . LYS A 1 90 ? -1.857 12.547 17.641 1 98.5 90 LYS A O 1
ATOM 670 N N . LEU A 1 91 ? -0.478 11.102 16.578 1 98.81 91 LEU A N 1
ATOM 671 C CA . LEU A 1 91 ? -1.282 11.141 15.367 1 98.81 91 LEU A CA 1
ATOM 672 C C . LEU A 1 91 ? -2.348 10.047 15.391 1 98.81 91 LEU A C 1
ATOM 674 O O . LEU A 1 91 ? -2.076 8.914 15.789 1 98.81 91 LEU A O 1
ATOM 678 N N . TYR A 1 92 ? -3.525 10.453 15.023 1 98.62 92 TYR A N 1
ATOM 679 C CA . TYR A 1 92 ? -4.613 9.484 14.953 1 98.62 92 TYR A CA 1
ATOM 680 C C . TYR A 1 92 ? -5.629 9.883 13.891 1 98.62 92 TYR A C 1
ATOM 682 O O . TYR A 1 92 ? -5.617 11.016 13.406 1 98.62 92 TYR A O 1
ATOM 690 N N . GLY A 1 93 ? -6.402 8.945 13.453 1 98.56 93 GLY A N 1
ATOM 691 C CA . GLY A 1 93 ? -7.492 9.203 12.531 1 98.56 93 GLY A CA 1
ATOM 692 C C . GLY A 1 93 ? -8.797 9.547 13.227 1 98.56 93 GLY A C 1
ATOM 693 O O . GLY A 1 93 ? -9.375 8.711 13.922 1 98.56 93 GLY A O 1
ATOM 694 N N . SER A 1 94 ? -9.25 10.719 12.93 1 98.62 94 SER A N 1
ATOM 695 C CA . SER A 1 94 ? -10.484 11.203 13.547 1 98.62 94 SER A CA 1
ATOM 696 C C . SER A 1 94 ? -11.688 10.953 12.641 1 98.62 94 SER A C 1
ATOM 698 O O . SER A 1 94 ? -11.609 11.172 11.43 1 98.62 94 SER A O 1
ATOM 700 N N . LYS A 1 95 ? -12.781 10.578 13.242 1 97.75 95 LYS A N 1
ATOM 701 C CA . LYS A 1 95 ? -13.992 10.328 12.461 1 97.75 95 LYS A CA 1
ATOM 702 C C . LYS A 1 95 ? -14.594 11.633 11.953 1 97.75 95 LYS A C 1
ATOM 704 O O . LYS A 1 95 ? -15.219 11.664 10.891 1 97.75 95 LYS A O 1
ATOM 709 N N . GLN A 1 96 ? -14.422 12.664 12.734 1 97.38 96 GLN A N 1
ATOM 710 C CA . GLN A 1 96 ? -14.938 13.977 12.383 1 97.38 96 GLN A CA 1
ATOM 711 C C . GLN A 1 96 ? -13.844 15.031 12.43 1 97.38 96 GLN A C 1
ATOM 713 O O . GLN A 1 96 ? -12.852 14.875 13.141 1 97.38 96 GLN A O 1
ATOM 718 N N . THR A 1 97 ? -14.094 16.062 11.688 1 96.81 97 THR A N 1
ATOM 719 C CA . THR A 1 97 ? -13.117 17.141 11.672 1 96.81 97 THR A CA 1
ATOM 720 C C . THR A 1 97 ? -13.203 17.969 12.961 1 96.81 97 THR A C 1
ATOM 722 O O . THR A 1 97 ? -14.289 18.375 13.359 1 96.81 97 THR A O 1
ATOM 725 N N . THR A 1 98 ? -12.164 18.094 13.617 1 97.62 98 THR A N 1
ATOM 726 C CA . THR A 1 98 ? -12 18.969 14.781 1 97.62 98 THR A CA 1
ATOM 727 C C . THR A 1 98 ? -10.789 19.875 14.609 1 97.62 98 THR A C 1
ATOM 729 O O . THR A 1 98 ? -10.102 19.812 13.586 1 97.62 98 THR A O 1
ATOM 732 N N . ASP A 1 99 ? -10.562 20.766 15.602 1 97.88 99 ASP A N 1
ATOM 733 C CA . ASP A 1 99 ? -9.422 21.672 15.523 1 97.88 99 ASP A CA 1
ATOM 734 C C . ASP A 1 99 ? -8.102 20.906 15.523 1 97.88 99 ASP A C 1
ATOM 736 O O . ASP A 1 99 ? -7.062 21.438 15.141 1 97.88 99 ASP A O 1
ATOM 740 N N . GLU A 1 100 ? -8.148 19.594 15.898 1 98.69 100 GLU A N 1
ATOM 741 C CA . GLU A 1 100 ? -6.957 18.75 15.891 1 98.69 100 GLU A CA 1
ATOM 742 C C . GLU A 1 100 ? -6.641 18.266 14.484 1 98.69 100 GLU A C 1
ATOM 744 O O . GLU A 1 100 ? -5.578 17.688 14.242 1 98.69 100 GLU A O 1
ATOM 749 N N . CYS A 1 101 ? -7.492 18.562 13.57 1 98.81 101 CYS A N 1
ATOM 750 C CA . CYS A 1 101 ? -7.363 18 12.227 1 98.81 101 CYS A CA 1
ATOM 751 C C . CYS A 1 101 ? -6.812 19.047 11.258 1 98.81 101 CYS A C 1
ATOM 753 O O . CYS A 1 101 ? -6.727 18.797 10.055 1 98.81 101 CYS A O 1
ATOM 755 N N . PHE A 1 102 ? -6.473 20.188 11.727 1 98.69 102 PHE A N 1
ATOM 756 C CA . PHE A 1 102 ? -6.07 21.281 10.836 1 98.69 102 PHE A CA 1
ATOM 757 C C . PHE A 1 102 ? -4.559 21.484 10.883 1 98.69 102 PHE A C 1
ATOM 759 O O . PHE A 1 102 ? -3.977 21.609 11.961 1 98.69 102 PHE A O 1
ATOM 766 N N . PHE A 1 103 ? -3.979 21.562 9.688 1 98.56 103 PHE A N 1
ATOM 767 C CA . PHE A 1 103 ? -2.529 21.672 9.562 1 98.56 103 PHE A CA 1
ATOM 768 C C . PHE A 1 103 ? -2.15 22.781 8.594 1 98.56 103 PHE A C 1
ATOM 770 O O . PHE A 1 103 ? -2.805 22.953 7.562 1 98.56 103 PHE A O 1
ATOM 777 N N . HIS A 1 104 ? -1.094 23.484 8.945 1 98.06 104 HIS A N 1
ATOM 778 C CA . HIS A 1 104 ? -0.458 24.406 8 1 98.06 104 HIS A CA 1
ATOM 779 C C . HIS A 1 104 ? 0.421 23.641 7.008 1 98.06 104 HIS A C 1
ATOM 781 O O . HIS A 1 104 ? 1.396 23 7.402 1 98.06 104 HIS A O 1
ATOM 787 N N . GLU A 1 105 ? 0.047 23.688 5.758 1 97.19 105 GLU A N 1
ATOM 788 C CA . GLU A 1 105 ? 0.894 23.109 4.715 1 97.19 105 GLU A CA 1
ATOM 789 C C . GLU A 1 105 ? 1.875 24.156 4.172 1 97.19 105 GLU A C 1
ATOM 791 O O . GLU A 1 105 ? 1.479 25.266 3.807 1 97.19 105 GLU A O 1
ATOM 796 N N . ARG A 1 106 ? 3.104 23.766 4.141 1 96.56 106 ARG A N 1
ATOM 797 C CA . ARG A 1 106 ? 4.129 24.672 3.631 1 96.56 106 ARG A CA 1
ATOM 798 C C . ARG A 1 106 ? 5.074 23.938 2.68 1 96.56 106 ARG A C 1
ATOM 800 O O . ARG A 1 106 ? 5.57 22.859 2.996 1 96.56 106 ARG A O 1
ATOM 807 N N . LEU A 1 107 ? 5.293 24.547 1.512 1 95.62 107 LEU A N 1
ATOM 808 C CA . LEU A 1 107 ? 6.324 24.062 0.598 1 95.62 107 LEU A CA 1
ATOM 809 C C . LEU A 1 107 ? 7.707 24.531 1.038 1 95.62 107 LEU A C 1
ATOM 811 O O . LEU A 1 107 ? 7.941 25.734 1.176 1 95.62 107 LEU A O 1
ATOM 815 N N . GLU A 1 108 ? 8.625 23.594 1.174 1 96.19 108 GLU A N 1
ATOM 816 C CA . GLU A 1 108 ? 9.977 23.922 1.611 1 96.19 108 GLU A CA 1
ATOM 817 C C . GLU A 1 108 ? 10.922 24.078 0.42 1 96.19 108 GLU A C 1
ATOM 819 O O . GLU A 1 108 ? 10.617 23.625 -0.683 1 96.19 108 GLU A O 1
ATOM 824 N N . PRO A 1 109 ? 12.039 24.734 0.6 1 94.19 109 PRO A N 1
ATOM 825 C CA . PRO A 1 109 ? 12.977 24.969 -0.5 1 94.19 109 PRO A CA 1
ATOM 826 C C . PRO A 1 109 ? 13.445 23.688 -1.164 1 94.19 109 PRO A C 1
ATOM 828 O O . PRO A 1 109 ? 13.797 23.688 -2.346 1 94.19 109 PRO A O 1
ATOM 831 N N . ASN A 1 110 ? 13.383 22.625 -0.436 1 93.62 110 ASN A N 1
ATOM 832 C CA . ASN A 1 110 ? 13.836 21.344 -0.992 1 93.62 110 ASN A CA 1
ATOM 833 C C . ASN A 1 110 ? 12.727 20.656 -1.779 1 93.62 110 ASN A C 1
ATOM 835 O O . ASN A 1 110 ? 12.859 19.484 -2.135 1 93.62 110 ASN A O 1
ATOM 839 N N . ASN A 1 111 ? 11.586 21.25 -1.96 1 94.88 111 ASN A N 1
ATOM 840 C CA . ASN A 1 111 ? 10.477 20.812 -2.789 1 94.88 111 ASN A CA 1
ATOM 841 C C . ASN A 1 111 ? 9.586 19.812 -2.047 1 94.88 111 ASN A C 1
ATOM 843 O O . ASN A 1 111 ? 8.75 19.141 -2.656 1 94.88 111 ASN A O 1
ATOM 847 N N . TYR A 1 112 ? 9.875 19.703 -0.766 1 97.38 112 TYR A N 1
ATOM 848 C CA . TYR A 1 112 ? 8.992 18.906 0.081 1 97.38 112 TYR A CA 1
ATOM 849 C C . TYR A 1 112 ? 8.062 19.812 0.884 1 97.38 112 TYR A C 1
ATOM 851 O O . TYR A 1 112 ? 8.352 20.984 1.081 1 97.38 112 TYR A O 1
ATOM 859 N N . ASN A 1 113 ? 6.984 19.172 1.278 1 97.25 113 ASN A N 1
ATOM 860 C CA . ASN A 1 113 ? 6.039 19.891 2.125 1 97.25 113 ASN A CA 1
ATOM 861 C C . ASN A 1 113 ? 6.191 19.5 3.592 1 97.25 113 ASN A C 1
ATOM 863 O O . ASN A 1 113 ? 6.613 18.391 3.9 1 97.25 113 ASN A O 1
ATOM 867 N N . THR A 1 114 ? 5.852 20.438 4.434 1 98.44 114 THR A N 1
ATOM 868 C CA . THR A 1 114 ? 5.648 20.156 5.855 1 98.44 114 THR A CA 1
ATOM 869 C C . THR A 1 114 ? 4.199 20.422 6.254 1 98.44 114 THR A C 1
ATOM 871 O O . THR A 1 114 ? 3.5 21.203 5.602 1 98.44 114 THR A O 1
ATOM 874 N N . TYR A 1 115 ? 3.76 19.734 7.254 1 98.56 115 TYR A N 1
ATOM 875 C CA . TYR A 1 115 ? 2.418 19.875 7.812 1 98.56 115 TYR A CA 1
ATOM 876 C C . TYR A 1 115 ? 2.477 20.109 9.312 1 98.56 115 TYR A C 1
ATOM 878 O O . TYR A 1 115 ? 2.688 19.172 10.094 1 98.56 115 TYR A O 1
ATOM 886 N N . ARG A 1 116 ? 2.254 21.359 9.688 1 98.75 116 ARG A N 1
ATOM 887 C CA . ARG A 1 116 ? 2.346 21.781 11.078 1 98.75 116 ARG A CA 1
ATOM 888 C C . ARG A 1 116 ? 0.959 21.938 11.695 1 98.75 116 ARG A C 1
ATOM 890 O O . ARG A 1 116 ? 0.075 22.562 11.109 1 98.75 116 ARG A O 1
ATOM 897 N N . SER A 1 117 ? 0.848 21.359 12.875 1 98.75 117 SER A N 1
ATOM 898 C CA . SER A 1 117 ? -0.44 21.469 13.547 1 98.75 117 SER A CA 1
ATOM 899 C C . SER A 1 117 ? -0.846 22.922 13.75 1 98.75 117 SER A C 1
ATOM 901 O O . SER A 1 117 ? -0.027 23.75 14.148 1 98.75 117 SER A O 1
ATOM 903 N N . LYS A 1 118 ? -2.02 23.203 13.438 1 98.38 118 LYS A N 1
ATOM 904 C CA . LYS A 1 118 ? -2.553 24.531 13.727 1 98.38 118 LYS A CA 1
ATOM 905 C C . LYS A 1 118 ? -2.789 24.734 15.219 1 98.38 118 LYS A C 1
ATOM 907 O O . LYS A 1 118 ? -2.566 25.812 15.758 1 98.38 118 LYS A O 1
ATOM 912 N N . LYS A 1 119 ? -3.221 23.672 15.812 1 98.38 119 LYS A N 1
ATOM 913 C CA . LYS A 1 119 ? -3.615 23.734 17.219 1 98.38 119 LYS A CA 1
ATOM 914 C C . LYS A 1 119 ? -2.395 23.781 18.141 1 98.38 119 LYS A C 1
ATOM 916 O O . LYS A 1 119 ? -2.385 24.5 19.125 1 98.38 119 LYS A O 1
ATOM 921 N N . TYR A 1 120 ? -1.396 23.016 17.797 1 98.25 120 TYR A N 1
ATOM 922 C CA . TYR A 1 120 ? -0.205 22.906 18.641 1 98.25 120 TYR A CA 1
ATOM 923 C C . TYR A 1 120 ? 1.021 23.438 17.906 1 98.25 120 TYR A C 1
ATOM 925 O O . TYR A 1 120 ? 1.479 22.844 16.938 1 98.25 120 TYR A O 1
ATOM 933 N N . ASP A 1 121 ? 1.581 24.438 18.422 1 96 121 ASP A N 1
ATOM 934 C CA . ASP A 1 121 ? 2.641 25.188 17.75 1 96 121 ASP A CA 1
ATOM 935 C C . ASP A 1 121 ? 3.898 24.344 17.594 1 96 121 ASP A C 1
ATOM 937 O O . ASP A 1 121 ? 4.324 23.672 18.547 1 96 121 ASP A O 1
ATOM 941 N N . ASN A 1 122 ? 4.449 24.359 16.469 1 97.19 122 ASN A N 1
ATOM 942 C CA . ASN A 1 122 ? 5.742 23.781 16.109 1 97.19 122 ASN A CA 1
ATOM 943 C C . ASN A 1 122 ? 5.711 22.266 16.156 1 97.19 122 ASN A C 1
ATOM 945 O O . ASN A 1 122 ? 6.75 21.625 16.312 1 97.19 122 ASN A O 1
ATOM 949 N N . TRP A 1 123 ? 4.539 21.703 16.188 1 98.81 123 TRP A N 1
ATOM 950 C CA . TRP A 1 123 ? 4.391 20.266 16.062 1 98.81 123 TRP A CA 1
ATOM 951 C C . TRP A 1 123 ? 4.059 19.875 14.625 1 98.81 123 TRP A C 1
ATOM 953 O O . TRP A 1 123 ? 3.1 20.391 14.047 1 98.81 123 TRP A O 1
ATOM 963 N N . TYR A 1 124 ? 4.797 18.969 14.109 1 98.88 124 TYR A N 1
ATOM 964 C CA . TYR A 1 124 ? 4.668 18.594 12.703 1 98.88 124 TYR A CA 1
ATOM 965 C C . TYR A 1 124 ? 4.203 17.156 12.57 1 98.88 124 TYR A C 1
ATOM 967 O O . TYR A 1 124 ? 4.465 16.328 13.445 1 98.88 124 TYR A O 1
ATOM 975 N N . VAL A 1 125 ? 3.486 16.859 11.453 1 98.81 125 VAL A N 1
ATOM 976 C CA . VAL A 1 125 ? 3.299 15.477 11.031 1 98.81 125 VAL A CA 1
ATOM 977 C C . VAL A 1 125 ? 4.645 14.875 10.633 1 98.81 125 VAL A C 1
ATOM 979 O O . VAL A 1 125 ? 5.387 15.461 9.836 1 98.81 125 VAL A O 1
ATOM 982 N N . ALA A 1 126 ? 4.887 13.703 11.219 1 98.88 126 ALA A N 1
ATOM 983 C CA . ALA A 1 126 ? 6.211 13.141 10.969 1 98.88 126 ALA A CA 1
ATOM 984 C C . ALA A 1 126 ? 6.188 11.617 11.062 1 98.88 126 ALA A C 1
ATOM 986 O O . ALA A 1 126 ? 5.406 11.055 11.836 1 98.88 126 ALA A O 1
ATOM 987 N N . LEU A 1 127 ? 7.051 11.016 10.305 1 98.38 127 LEU A N 1
ATOM 988 C CA . LEU A 1 127 ? 7.262 9.578 10.367 1 98.38 127 LEU A CA 1
ATOM 989 C C . LEU A 1 127 ? 8.719 9.258 10.688 1 98.38 127 LEU A C 1
ATOM 991 O O . LEU A 1 127 ? 9.633 9.82 10.078 1 98.38 127 LEU A O 1
ATOM 995 N N . LYS A 1 128 ? 8.852 8.32 11.594 1 97.56 128 LYS A N 1
ATOM 996 C CA . LYS A 1 128 ? 10.188 7.809 11.891 1 97.56 128 LYS A CA 1
ATOM 997 C C . LYS A 1 128 ? 10.672 6.875 10.789 1 97.56 128 LYS A C 1
ATOM 999 O O . LYS A 1 128 ? 9.906 6.508 9.891 1 97.56 128 LYS A O 1
ATOM 1004 N N . ARG A 1 129 ? 11.969 6.523 10.953 1 94.5 129 ARG A N 1
ATOM 1005 C CA . ARG A 1 129 ? 12.547 5.586 9.992 1 94.5 129 ARG A CA 1
ATOM 1006 C C . ARG A 1 129 ? 11.898 4.211 10.117 1 94.5 129 ARG A C 1
ATOM 1008 O O . ARG A 1 129 ? 11.984 3.396 9.195 1 94.5 129 ARG A O 1
ATOM 1015 N N . SER A 1 130 ? 11.312 3.953 11.242 1 92.44 130 SER A N 1
ATOM 1016 C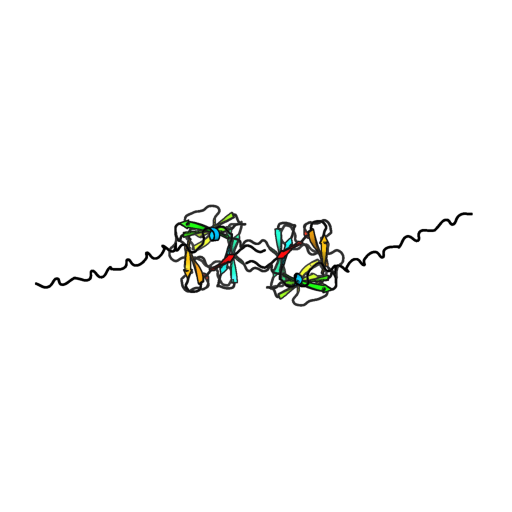 CA . SER A 1 130 ? 10.625 2.689 11.469 1 92.44 130 SER A CA 1
ATOM 1017 C C . SER A 1 130 ? 9.258 2.672 10.797 1 92.44 130 SER A C 1
ATOM 1019 O O . SER A 1 130 ? 8.609 1.625 10.719 1 92.44 130 SER A O 1
ATOM 1021 N N . GLY A 1 131 ? 8.766 3.814 10.328 1 94.06 131 GLY A N 1
ATOM 1022 C CA . GLY A 1 131 ? 7.426 3.924 9.773 1 94.06 131 GLY A CA 1
ATOM 1023 C C . GLY A 1 131 ? 6.402 4.41 10.781 1 94.06 131 GLY A C 1
ATOM 1024 O O . GLY A 1 131 ? 5.309 4.832 10.406 1 94.06 131 GLY A O 1
ATOM 1025 N N . GLN A 1 132 ? 6.797 4.348 12.023 1 96.88 132 GLN A N 1
ATOM 1026 C CA . GLN A 1 132 ? 5.906 4.852 13.062 1 96.88 132 GLN A CA 1
ATOM 1027 C C . GLN A 1 132 ? 5.879 6.379 13.07 1 96.88 132 GLN A C 1
ATOM 1029 O O . GLN A 1 132 ? 6.859 7.023 12.695 1 96.88 132 GLN A O 1
ATOM 1034 N N . TYR A 1 133 ? 4.727 6.883 13.453 1 97.88 133 TYR A N 1
ATOM 1035 C CA . TYR A 1 133 ? 4.691 8.344 13.539 1 97.88 133 TYR A CA 1
ATOM 1036 C C . TYR A 1 133 ? 5.602 8.844 14.656 1 97.88 133 TYR A C 1
ATOM 1038 O O . TYR A 1 133 ? 5.855 8.125 15.625 1 97.88 133 TYR A O 1
ATOM 1046 N N . LYS A 1 134 ? 6.051 10.047 14.453 1 98.31 134 LYS A N 1
ATOM 1047 C CA . LYS A 1 134 ? 6.824 10.734 15.484 1 98.31 134 LYS A CA 1
ATOM 1048 C C . LYS A 1 134 ? 5.941 11.68 16.297 1 98.31 134 LYS A C 1
ATOM 1050 O O . LYS A 1 134 ? 5.188 12.477 15.727 1 98.31 134 LYS A O 1
ATOM 1055 N N . PRO A 1 135 ? 6.023 11.641 17.688 1 98.5 135 PRO A N 1
ATOM 1056 C CA . PRO A 1 135 ? 5.168 12.523 18.484 1 98.5 135 PRO A CA 1
ATOM 1057 C C . PRO A 1 135 ? 5.445 14 18.219 1 98.5 135 PRO A C 1
ATOM 1059 O O . PRO A 1 135 ? 6.602 14.391 18.016 1 98.5 135 PRO A O 1
ATOM 1062 N N . GLY A 1 136 ? 4.379 14.766 18.234 1 98.62 136 GLY A N 1
ATOM 1063 C CA . GLY A 1 136 ? 4.441 16.188 17.953 1 98.62 136 GLY A CA 1
ATOM 1064 C C . GLY A 1 136 ? 5.586 16.891 18.641 1 98.62 136 GLY A C 1
ATOM 1065 O O . GLY A 1 136 ? 6.426 17.531 18 1 98.62 136 GLY A O 1
ATOM 1066 N N . PRO A 1 137 ? 5.727 16.688 19.938 1 98.56 137 PRO A N 1
ATOM 1067 C CA . PRO A 1 137 ? 6.754 17.422 20.672 1 98.56 137 PRO A CA 1
ATOM 1068 C C . PRO A 1 137 ? 8.172 17.047 20.25 1 98.56 137 PRO A C 1
ATOM 1070 O O . PRO A 1 137 ? 9.117 17.781 20.547 1 98.56 137 PRO A O 1
ATOM 1073 N N . LYS A 1 138 ? 8.359 15.961 19.625 1 98.44 138 LYS A N 1
ATOM 1074 C CA . LYS A 1 138 ? 9.68 15.5 19.203 1 98.44 138 LYS A CA 1
ATOM 1075 C C . LYS A 1 138 ? 9.984 15.906 17.766 1 98.44 138 LYS A C 1
ATOM 1077 O O . LYS A 1 138 ? 11.023 15.531 17.219 1 98.44 138 LYS A O 1
ATOM 1082 N N . THR A 1 139 ? 9.102 16.625 17.141 1 98.69 139 THR A N 1
ATOM 1083 C CA . THR A 1 139 ? 9.281 17.031 15.758 1 98.69 139 THR A CA 1
ATOM 1084 C C . THR A 1 139 ? 9.836 18.453 15.688 1 98.69 139 THR A C 1
ATOM 1086 O O . THR A 1 139 ? 9.703 19.219 16.641 1 98.69 139 THR A O 1
ATOM 1089 N N . GLY A 1 140 ? 10.5 18.703 14.578 1 97.19 140 GLY A N 1
ATOM 1090 C CA . GLY A 1 140 ? 11.047 20.031 14.375 1 97.19 140 GLY A CA 1
ATOM 1091 C C . GLY A 1 140 ? 11.617 20.25 12.992 1 97.19 140 GLY A C 1
ATOM 1092 O O . GLY A 1 140 ? 11.828 19.281 12.25 1 97.19 140 GLY A O 1
ATOM 1093 N N . LEU A 1 141 ? 11.789 21.562 12.695 1 95.12 141 LEU A N 1
ATOM 1094 C CA . LEU A 1 141 ? 12.383 21.922 11.414 1 95.12 141 LEU A CA 1
ATOM 1095 C C . LEU A 1 141 ? 13.766 21.297 11.258 1 95.12 141 LEU A C 1
ATOM 1097 O O . LEU A 1 141 ? 14.508 21.172 12.234 1 95.12 141 LEU A O 1
ATOM 1101 N N . GLY A 1 142 ? 14.094 20.953 10.055 1 95.62 142 GLY A N 1
ATOM 1102 C CA . GLY A 1 142 ? 15.398 20.359 9.781 1 95.62 142 GLY A CA 1
ATOM 1103 C C . GLY A 1 142 ? 15.367 18.844 9.758 1 95.62 142 GLY A C 1
ATOM 1104 O O . GLY A 1 142 ? 16.297 18.203 9.25 1 95.62 142 GLY A O 1
ATOM 1105 N N . GLN A 1 143 ? 14.391 18.281 10.352 1 97.62 143 GLN A N 1
ATOM 1106 C CA . GLN A 1 143 ? 14.266 16.828 10.367 1 97.62 143 GLN A CA 1
ATOM 1107 C C . GLN A 1 143 ? 13.703 16.312 9.047 1 97.62 143 GLN A C 1
ATOM 1109 O O . GLN A 1 143 ? 12.695 16.828 8.547 1 97.62 143 GLN A O 1
ATOM 1114 N N . LYS A 1 144 ? 14.289 15.273 8.484 1 97.88 144 LYS A N 1
ATOM 1115 C CA . LYS A 1 144 ? 13.75 14.617 7.301 1 97.88 144 LYS A CA 1
ATOM 1116 C C . LYS A 1 144 ? 12.375 14.016 7.586 1 97.88 144 LYS A C 1
ATOM 1118 O O . LYS A 1 144 ? 11.539 13.914 6.688 1 97.88 144 LYS A O 1
ATOM 1123 N N . ALA A 1 145 ? 12.117 13.688 8.859 1 98.56 145 ALA A N 1
ATOM 1124 C CA . ALA A 1 145 ? 10.906 13 9.305 1 98.56 145 ALA A CA 1
ATOM 1125 C C . ALA A 1 145 ? 9.664 13.836 9 1 98.56 145 ALA A C 1
ATOM 1127 O O . ALA A 1 145 ? 8.555 13.305 8.898 1 98.56 145 ALA A O 1
ATOM 1128 N N . ILE A 1 146 ? 9.781 15.148 8.852 1 98.69 146 ILE A N 1
ATOM 1129 C CA . ILE A 1 146 ? 8.617 16.016 8.703 1 98.69 146 ILE A CA 1
ATOM 1130 C C . ILE A 1 146 ? 8.422 16.375 7.238 1 98.69 146 ILE A C 1
ATOM 1132 O O . ILE A 1 146 ? 7.516 17.141 6.895 1 98.69 146 ILE A O 1
ATOM 1136 N N . LEU A 1 147 ? 9.305 15.883 6.355 1 98.44 147 LEU A N 1
ATOM 1137 C CA . LEU A 1 147 ? 9.273 16.25 4.945 1 98.44 147 LEU A CA 1
ATOM 1138 C C . LEU A 1 147 ? 8.461 15.242 4.141 1 98.44 147 LEU A C 1
ATOM 1140 O O . LEU A 1 147 ? 8.781 14.047 4.121 1 98.44 147 LEU A O 1
ATOM 1144 N N . PHE A 1 148 ? 7.375 15.781 3.486 1 98.06 148 PHE A N 1
ATOM 1145 C CA . PHE A 1 148 ? 6.484 14.922 2.713 1 98.06 148 PHE A CA 1
ATOM 1146 C C . PHE A 1 148 ? 6.371 15.414 1.274 1 98.06 148 PHE A C 1
ATOM 1148 O O . PHE A 1 148 ? 6.301 16.625 1.027 1 98.06 148 PHE A O 1
ATOM 1155 N N . LEU A 1 149 ? 6.355 14.477 0.384 1 95.94 149 LEU A N 1
ATOM 1156 C CA . LEU A 1 149 ? 6.109 14.742 -1.029 1 95.94 149 LEU A CA 1
ATOM 1157 C C . LEU A 1 149 ? 4.734 14.227 -1.446 1 95.94 149 LEU A C 1
ATOM 1159 O O . LEU A 1 149 ? 4.5 13.016 -1.469 1 95.94 149 LEU A O 1
ATOM 1163 N N . PRO A 1 150 ? 3.826 15.203 -1.738 1 93.31 150 PRO A N 1
ATOM 1164 C CA . PRO A 1 150 ? 2.539 14.75 -2.271 1 93.31 150 PRO A CA 1
ATOM 1165 C C . PRO A 1 150 ? 2.66 14.148 -3.672 1 93.31 150 PRO A C 1
ATOM 1167 O O . PRO A 1 150 ? 3.254 14.766 -4.562 1 93.31 150 PRO A O 1
ATOM 1170 N N . MET A 1 151 ? 2.129 12.922 -3.793 1 88.38 151 MET A N 1
ATOM 1171 C CA . MET A 1 151 ? 2.166 12.219 -5.07 1 88.38 151 MET A CA 1
ATOM 1172 C C . MET A 1 151 ? 0.759 11.852 -5.531 1 88.38 151 MET A C 1
ATOM 1174 O O . MET A 1 151 ? -0.136 11.648 -4.707 1 88.38 151 MET A O 1
ATOM 1178 N N . SER A 1 152 ? 0.607 11.727 -6.828 1 84.56 152 SER A N 1
ATOM 1179 C CA . SER A 1 152 ? -0.682 11.32 -7.375 1 84.56 152 SER A CA 1
ATOM 1180 C C . SER A 1 152 ? -1.036 9.898 -6.957 1 84.56 152 SER A C 1
ATOM 1182 O O . SER A 1 152 ? -0.169 9.023 -6.918 1 84.56 152 SER A O 1
ATOM 1184 N N . ALA A 1 153 ? -2.322 9.734 -6.648 1 76.38 153 ALA A N 1
ATOM 1185 C CA . ALA A 1 153 ? -2.805 8.406 -6.277 1 76.38 153 ALA A CA 1
ATOM 1186 C C . ALA A 1 153 ? -3.404 7.684 -7.48 1 76.38 153 ALA A C 1
ATOM 1188 O O . ALA A 1 153 ? -3.916 6.566 -7.355 1 76.38 153 ALA A O 1
ATOM 1189 N N . LYS A 1 154 ? -3.561 8.312 -8.57 1 64.56 154 LYS A N 1
ATOM 1190 C CA . LYS A 1 154 ? -4.09 7.664 -9.766 1 64.56 154 LYS A CA 1
ATOM 1191 C C . LYS A 1 154 ? -3.109 6.629 -10.312 1 64.56 154 LYS A C 1
ATOM 1193 O O . LYS A 1 154 ? -1.956 6.953 -10.602 1 64.56 154 LYS A O 1
ATOM 1198 N N . CYS A 1 155 ? -3.326 5.344 -9.781 1 53.16 155 CYS A N 1
ATOM 1199 C CA . CYS A 1 155 ? -2.514 4.297 -10.391 1 53.16 155 CYS A CA 1
ATOM 1200 C C . CYS A 1 155 ? -3.215 3.703 -11.602 1 53.16 155 CYS A C 1
ATOM 1202 O O . CYS A 1 155 ? -4.398 3.367 -11.539 1 53.16 155 CYS A O 1
ATOM 1204 N N . SER A 1 156 ? -2.859 4.137 -12.781 1 46.69 156 SER A N 1
ATOM 1205 C CA . SER A 1 156 ? -3.471 3.59 -13.984 1 46.69 156 SER A CA 1
ATOM 1206 C C . SER A 1 156 ? -3.141 2.111 -14.156 1 46.69 156 SER A C 1
ATOM 1208 O O . SER A 1 156 ? -2.09 1.649 -13.703 1 46.69 156 SER A O 1
ATOM 1210 N N . MET B 1 1 ? 19.688 84.125 -22.234 1 22.67 1 MET B N 1
ATOM 1211 C CA . MET B 1 1 ? 18.469 83.938 -21.469 1 22.67 1 MET B CA 1
ATOM 1212 C C . MET B 1 1 ? 17.859 82.562 -21.797 1 22.67 1 MET B C 1
ATOM 1214 O O . MET B 1 1 ? 16.734 82.25 -21.391 1 22.67 1 MET B O 1
ATOM 1218 N N . ALA B 1 2 ? 18.516 81.812 -22.688 1 22.3 2 ALA B N 1
ATOM 1219 C CA . ALA B 1 2 ? 17.719 80.812 -23.359 1 22.3 2 ALA B CA 1
ATOM 1220 C C . ALA B 1 2 ? 17.203 79.75 -22.359 1 22.3 2 ALA B C 1
ATOM 1222 O O . ALA B 1 2 ? 17.844 79.5 -21.328 1 22.3 2 ALA B O 1
ATOM 1223 N N . ALA B 1 3 ? 15.852 79.312 -22.656 1 24.55 3 ALA B N 1
ATOM 1224 C CA . ALA B 1 3 ? 14.695 78.5 -22.219 1 24.55 3 ALA B CA 1
ATOM 1225 C C . ALA B 1 3 ? 15.039 77 -22.109 1 24.55 3 ALA B C 1
ATOM 1227 O O . ALA B 1 3 ? 15.43 76.438 -23.109 1 24.55 3 ALA B O 1
ATOM 1228 N N . ALA B 1 4 ? 15.688 76.625 -20.938 1 24 4 ALA B N 1
ATOM 1229 C CA . ALA B 1 4 ? 16.078 75.25 -20.484 1 24 4 ALA B CA 1
ATOM 1230 C C . ALA B 1 4 ? 14.875 74.312 -20.484 1 24 4 ALA B C 1
ATOM 1232 O O . ALA B 1 4 ? 13.922 74.562 -19.734 1 24 4 ALA B O 1
ATOM 1233 N N . GLY B 1 5 ? 14.312 73.938 -21.734 1 25.27 5 GLY B N 1
ATOM 1234 C CA . GLY B 1 5 ? 13.102 73.125 -21.891 1 25.27 5 GLY B CA 1
ATOM 1235 C C . GLY B 1 5 ? 13.156 71.812 -21.141 1 25.27 5 GLY B C 1
ATOM 1236 O O . GLY B 1 5 ? 14.133 71.062 -21.234 1 25.27 5 GLY B O 1
ATOM 1237 N N . ALA B 1 6 ? 12.594 71.75 -19.891 1 23.97 6 ALA B N 1
ATOM 1238 C CA . ALA B 1 6 ? 12.453 70.625 -18.969 1 23.97 6 ALA B CA 1
ATOM 1239 C C . ALA B 1 6 ? 11.695 69.5 -19.609 1 23.97 6 ALA B C 1
ATOM 1241 O O . ALA B 1 6 ? 10.555 69.625 -20.031 1 23.97 6 ALA B O 1
ATOM 1242 N N . ALA B 1 7 ? 12.375 68.688 -20.453 1 26.78 7 ALA B N 1
ATOM 1243 C CA . ALA B 1 7 ? 11.75 67.5 -21.047 1 26.78 7 ALA B CA 1
ATOM 1244 C C . ALA B 1 7 ? 11.062 66.625 -20 1 26.78 7 ALA B C 1
ATOM 1246 O O . ALA B 1 7 ? 11.688 66.25 -19.016 1 26.78 7 ALA B O 1
ATOM 1247 N N . ALA B 1 8 ? 9.758 66.875 -19.719 1 28.3 8 ALA B N 1
ATOM 1248 C CA . ALA B 1 8 ? 8.867 66.125 -18.828 1 28.3 8 ALA B CA 1
ATOM 1249 C C . ALA B 1 8 ? 8.852 64.625 -19.172 1 28.3 8 ALA B C 1
ATOM 1251 O O . ALA B 1 8 ? 8.531 64.25 -20.312 1 28.3 8 ALA B O 1
ATOM 1252 N N . GLY B 1 9 ? 9.891 63.938 -18.797 1 24.44 9 GLY B N 1
ATOM 1253 C CA . GLY B 1 9 ? 9.953 62.531 -19.078 1 24.44 9 GLY B CA 1
ATOM 1254 C C . GLY B 1 9 ? 8.688 61.781 -18.703 1 24.44 9 GLY B C 1
ATOM 1255 O O . GLY B 1 9 ? 8.094 62.062 -17.656 1 24.44 9 GLY B O 1
ATOM 1256 N N . ALA B 1 10 ? 7.785 61.438 -19.719 1 32.41 10 ALA B N 1
ATOM 1257 C CA . ALA B 1 10 ? 6.586 60.625 -19.625 1 32.41 10 ALA B CA 1
ATOM 1258 C C . ALA B 1 10 ? 6.824 59.406 -18.734 1 32.41 10 ALA B C 1
ATOM 1260 O O . ALA B 1 10 ? 7.738 58.625 -18.984 1 32.41 10 ALA B O 1
ATOM 1261 N N . ILE B 1 11 ? 6.562 59.469 -17.406 1 28.78 11 ILE B N 1
ATOM 1262 C CA . ILE B 1 11 ? 6.594 58.406 -16.422 1 28.78 11 ILE B CA 1
ATOM 1263 C C . ILE B 1 11 ? 5.746 57.219 -16.922 1 28.78 11 ILE B C 1
ATOM 1265 O O . ILE B 1 11 ? 4.535 57.375 -17.125 1 28.78 11 ILE B O 1
ATOM 1269 N N . GLY B 1 12 ? 6.141 56.5 -17.953 1 31.95 12 GLY B N 1
ATOM 1270 C CA . GLY B 1 12 ? 5.398 55.344 -18.391 1 31.95 12 GLY B CA 1
ATOM 1271 C C . GLY B 1 12 ? 4.836 54.531 -17.234 1 31.95 12 GLY B C 1
ATOM 1272 O O . GLY B 1 12 ? 5.465 54.406 -16.188 1 31.95 12 GLY B O 1
ATOM 1273 N N . THR B 1 13 ? 3.537 54.562 -17.062 1 34.69 13 THR B N 1
ATOM 1274 C CA . THR B 1 13 ? 2.736 53.781 -16.141 1 34.69 13 THR B CA 1
ATOM 1275 C C . THR B 1 13 ? 3.166 52.312 -16.188 1 34.69 13 THR B C 1
ATOM 1277 O O . THR B 1 13 ? 3.23 51.719 -17.25 1 34.69 13 THR B O 1
ATOM 1280 N N . LEU B 1 14 ? 3.916 51.781 -15.211 1 31.64 14 LEU B N 1
ATOM 1281 C CA . LEU B 1 14 ? 4.305 50.375 -15.023 1 31.64 14 LEU B CA 1
ATOM 1282 C C . LEU B 1 14 ? 3.102 49.469 -15.172 1 31.64 14 LEU B C 1
ATOM 1284 O O . LEU B 1 14 ? 2.041 49.719 -14.602 1 31.64 14 LEU B O 1
ATOM 1288 N N . PRO B 1 15 ? 2.932 48.719 -16.266 1 35.84 15 PRO B N 1
ATOM 1289 C CA . PRO B 1 15 ? 1.785 47.812 -16.375 1 35.84 15 PRO B CA 1
ATOM 1290 C C . PRO B 1 15 ? 1.501 47.062 -15.078 1 35.84 15 PRO B C 1
ATOM 1292 O O . PRO B 1 15 ? 2.41 46.844 -14.266 1 35.84 15 PRO B O 1
ATOM 1295 N N . SER B 1 16 ? 0.329 47.125 -14.484 1 34.88 16 SER B N 1
ATOM 1296 C CA . SER B 1 16 ? -0.187 46.375 -13.359 1 34.88 16 SER B CA 1
ATOM 1297 C C . SER B 1 16 ? 0.165 44.906 -13.492 1 34.88 16 SER B C 1
ATOM 1299 O O . SER B 1 16 ? 0.009 44.312 -14.562 1 34.88 16 SER B O 1
ATOM 1301 N N . LEU B 1 17 ? 1.189 44.406 -12.898 1 33.12 17 LEU B N 1
ATOM 1302 C CA . LEU B 1 17 ? 1.528 43 -12.844 1 33.12 17 LEU B CA 1
ATOM 1303 C C . LEU B 1 17 ? 0.278 42.125 -12.641 1 33.12 17 LEU B C 1
ATOM 1305 O O . LEU B 1 17 ? -0.622 42.531 -11.883 1 33.12 17 LEU B O 1
ATOM 1309 N N . PRO B 1 18 ? -0.206 41.406 -13.68 1 35.97 18 PRO B N 1
ATOM 1310 C CA . PRO B 1 18 ? -1.387 40.562 -13.484 1 35.97 18 PRO B CA 1
ATOM 1311 C C . PRO B 1 18 ? -1.407 39.906 -12.117 1 35.97 18 PRO B C 1
ATOM 1313 O O . PRO B 1 18 ? -0.353 39.688 -11.508 1 35.97 18 PRO B O 1
ATOM 1316 N N . GLU B 1 19 ? -2.35 40.188 -11.289 1 36.19 19 GLU B N 1
ATOM 1317 C CA . GLU B 1 19 ? -2.631 39.469 -10.047 1 36.19 19 GLU B CA 1
ATOM 1318 C C . GLU B 1 19 ? -2.416 37.969 -10.203 1 36.19 19 GLU B C 1
ATOM 1320 O O . GLU B 1 19 ? -3.166 37.281 -10.914 1 36.19 19 GLU B O 1
ATOM 1325 N N . SER B 1 20 ? -1.233 37.5 -10.562 1 36.94 20 SER B N 1
ATOM 1326 C CA . SER B 1 20 ? -0.984 36.062 -10.508 1 36.94 20 SER B CA 1
ATOM 1327 C C . SER B 1 20 ? -1.665 35.438 -9.297 1 36.94 20 SER B C 1
ATOM 1329 O O . SER B 1 20 ? -1.441 35.875 -8.156 1 36.94 20 SER B O 1
ATOM 1331 N N . ASP B 1 21 ? -2.928 35.125 -9.469 1 38 21 ASP B N 1
ATOM 1332 C CA . ASP B 1 21 ? -3.613 34.375 -8.414 1 38 21 ASP B CA 1
ATOM 1333 C C . ASP B 1 21 ? -2.666 33.406 -7.734 1 38 21 ASP B C 1
ATOM 1335 O O . ASP B 1 21 ? -2.062 32.531 -8.391 1 38 21 ASP B O 1
ATOM 1339 N N . PRO B 1 22 ? -1.946 33.875 -6.766 1 38.62 22 PRO B N 1
ATOM 1340 C CA . PRO B 1 22 ? -0.923 33.062 -6.109 1 38.62 22 PRO B CA 1
ATOM 1341 C C . PRO B 1 22 ? -1.373 31.625 -5.891 1 38.62 22 PRO B C 1
ATOM 1343 O O . PRO B 1 22 ? -0.699 30.859 -5.188 1 38.62 22 PRO B O 1
ATOM 1346 N N . ASN B 1 23 ? -2.721 31.516 -5.902 1 40.38 23 ASN B N 1
ATOM 1347 C CA . ASN B 1 23 ? -2.953 30.141 -5.488 1 40.38 23 ASN B CA 1
ATOM 1348 C C . ASN B 1 23 ? -2.414 29.141 -6.516 1 40.38 23 ASN B C 1
ATOM 1350 O O . ASN B 1 23 ? -3.025 28.938 -7.566 1 40.38 23 ASN B O 1
ATOM 1354 N N . PRO B 1 24 ? -1.15 29.125 -6.707 1 41.62 24 PRO B N 1
ATOM 1355 C CA . PRO B 1 24 ? -0.572 28.328 -7.785 1 41.62 24 PRO B CA 1
ATOM 1356 C C . PRO B 1 24 ? -1.269 26.984 -7.957 1 41.62 24 PRO B C 1
ATOM 1358 O O . PRO B 1 24 ? -0.84 26.156 -8.766 1 41.62 24 PRO B O 1
ATOM 1361 N N . PHE B 1 25 ? -1.894 26.469 -6.879 1 42.97 25 PHE B N 1
ATOM 1362 C CA . PHE B 1 25 ? -2.496 25.156 -7.152 1 42.97 25 PHE B CA 1
ATOM 1363 C C . PHE B 1 25 ? -3.754 25.312 -7.996 1 42.97 25 PHE B C 1
ATOM 1365 O O . PHE B 1 25 ? -4.648 26.094 -7.656 1 42.97 25 PHE B O 1
ATOM 1372 N N . PRO B 1 26 ? -3.701 25.094 -9.242 1 42.94 26 PRO B N 1
ATOM 1373 C CA . PRO B 1 26 ? -4.969 25.125 -9.969 1 42.94 26 PRO B CA 1
ATOM 1374 C C . PRO B 1 26 ? -6.121 24.5 -9.188 1 42.94 26 PRO B C 1
ATOM 1376 O O . PRO B 1 26 ? -5.891 23.641 -8.328 1 42.94 26 PRO B O 1
ATOM 1379 N N . PRO B 1 27 ? -7.25 25.016 -9.078 1 46.16 27 PRO B N 1
ATOM 1380 C CA . PRO B 1 27 ? -8.43 24.5 -8.375 1 46.16 27 PRO B CA 1
ATOM 1381 C C . PRO B 1 27 ? -8.508 22.969 -8.398 1 46.16 27 PRO B C 1
ATOM 1383 O O . PRO B 1 27 ? -9.133 22.375 -7.516 1 46.16 27 PRO B O 1
ATOM 1386 N N . GLY B 1 28 ? -8.062 22.297 -9.461 1 46.5 28 GLY B N 1
ATOM 1387 C CA . GLY B 1 28 ? -8.211 20.859 -9.672 1 46.5 28 GLY B CA 1
ATOM 1388 C C . GLY B 1 28 ? -7.297 20.031 -8.789 1 46.5 28 GLY B C 1
ATOM 1389 O O . GLY B 1 28 ? -7.441 18.812 -8.711 1 46.5 28 GLY B O 1
ATOM 1390 N N . ALA B 1 29 ? -6.168 20.578 -8.383 1 50.12 29 ALA B N 1
ATOM 1391 C CA . ALA B 1 29 ? -5.098 19.828 -7.719 1 50.12 29 ALA B CA 1
ATOM 1392 C C . ALA B 1 29 ? -5.578 19.234 -6.398 1 50.12 29 ALA B C 1
ATOM 1394 O O . ALA B 1 29 ? -5.125 18.172 -5.988 1 50.12 29 ALA B O 1
ATOM 1395 N N . PHE B 1 30 ? -6.574 19.953 -5.762 1 58.06 30 PHE B N 1
ATOM 1396 C CA . PHE B 1 30 ? -7.086 19.484 -4.477 1 58.06 30 PHE B CA 1
ATOM 1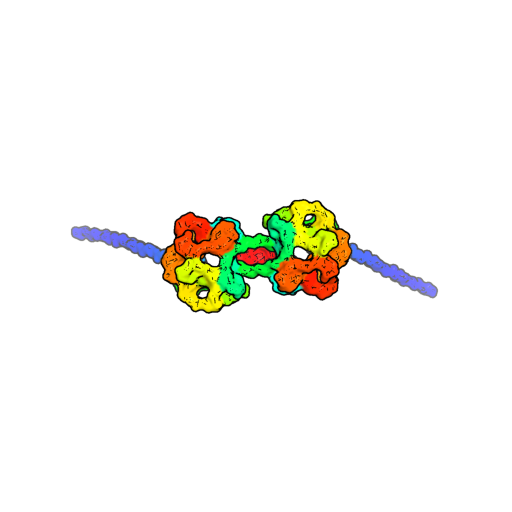397 C C . PHE B 1 30 ? -8.117 18.375 -4.676 1 58.06 30 PHE B C 1
ATOM 1399 O O . PHE B 1 30 ? -8.492 17.688 -3.725 1 58.06 30 PHE B O 1
ATOM 1406 N N . LYS B 1 31 ? -8.414 18.125 -5.988 1 72.06 31 LYS B N 1
ATOM 1407 C CA . LYS B 1 31 ? -9.594 17.266 -6.094 1 72.06 31 LYS B CA 1
ATOM 1408 C C . LYS B 1 31 ? -9.203 15.789 -6.152 1 72.06 31 LYS B C 1
ATOM 1410 O O . LYS B 1 31 ? -9.914 14.93 -5.629 1 72.06 31 LYS B O 1
ATOM 1415 N N . ASP B 1 32 ? -7.988 15.594 -6.547 1 85.88 32 ASP B N 1
ATOM 1416 C CA . ASP B 1 32 ? -7.664 14.172 -6.645 1 85.88 32 ASP B CA 1
ATOM 1417 C C . ASP B 1 32 ? -6.91 13.695 -5.406 1 85.88 32 ASP B C 1
ATOM 1419 O O . ASP B 1 32 ? -6.094 14.43 -4.852 1 85.88 32 ASP B O 1
ATOM 1423 N N . PRO B 1 33 ? -7.23 12.508 -5.039 1 90.94 33 PRO B N 1
ATOM 1424 C CA . PRO B 1 33 ? -6.5 11.938 -3.906 1 90.94 33 PRO B CA 1
ATOM 1425 C C . PRO B 1 33 ? -4.992 11.891 -4.141 1 90.94 33 PRO B C 1
ATOM 1427 O O . PRO B 1 33 ? -4.543 11.844 -5.289 1 90.94 33 PRO B O 1
ATOM 1430 N N . LYS B 1 34 ? -4.32 12.055 -3.117 1 92.75 34 LYS B N 1
ATOM 1431 C CA . LYS B 1 34 ? -2.863 12.023 -3.158 1 92.75 34 LYS B CA 1
ATOM 1432 C C . LYS B 1 34 ? -2.305 10.984 -2.193 1 92.75 34 LYS B C 1
ATOM 1434 O O . LYS B 1 34 ? -3.041 10.43 -1.374 1 92.75 34 LYS B O 1
ATOM 1439 N N . ARG B 1 35 ? -1.027 10.664 -2.383 1 92.75 35 ARG B N 1
ATOM 1440 C CA . ARG B 1 35 ? -0.198 9.922 -1.438 1 92.75 35 ARG B CA 1
ATOM 1441 C C . ARG B 1 35 ? 0.921 10.797 -0.885 1 92.75 35 ARG B C 1
ATOM 1443 O O . ARG B 1 35 ? 1.504 11.602 -1.614 1 92.75 35 ARG B O 1
ATOM 1450 N N . LEU B 1 36 ? 1.135 10.727 0.362 1 95.75 36 LEU B N 1
ATOM 1451 C CA . LEU B 1 36 ? 2.193 11.516 0.974 1 95.75 36 LEU B CA 1
ATOM 1452 C C . LEU B 1 36 ? 3.412 10.656 1.286 1 95.75 36 LEU B C 1
ATOM 1454 O O . LEU B 1 36 ? 3.381 9.844 2.217 1 95.75 36 LEU B O 1
ATOM 1458 N N . TYR B 1 37 ? 4.449 10.859 0.465 1 94.44 37 TYR B N 1
ATOM 1459 C CA . TYR B 1 37 ? 5.719 10.156 0.617 1 94.44 37 TYR B CA 1
ATOM 1460 C C . TYR B 1 37 ? 6.629 10.883 1.604 1 94.44 37 TYR B C 1
ATOM 1462 O O . TYR B 1 37 ? 6.977 12.047 1.395 1 94.44 37 TYR B O 1
ATOM 1470 N N . CYS B 1 38 ? 7.051 10.18 2.637 1 97.31 38 CYS B N 1
ATOM 1471 C CA . CYS B 1 38 ? 7.941 10.781 3.625 1 97.31 38 CYS B CA 1
ATOM 1472 C C . CYS B 1 38 ? 9.398 10.617 3.221 1 97.31 38 CYS B C 1
ATOM 1474 O O . CYS B 1 38 ? 9.828 9.516 2.871 1 97.31 38 CYS B O 1
ATOM 1476 N N . LYS B 1 39 ? 10.086 11.625 3.328 1 96.25 39 LYS B N 1
ATOM 1477 C CA . LYS B 1 39 ? 11.492 11.609 2.949 1 96.25 39 LYS B CA 1
ATOM 1478 C C . LYS B 1 39 ? 12.305 10.695 3.859 1 96.25 39 LYS B C 1
ATOM 1480 O O . LYS B 1 39 ? 13.398 10.258 3.5 1 96.25 39 LYS B O 1
ATOM 1485 N N . ASN B 1 40 ? 11.742 10.477 5.035 1 95.31 40 ASN B N 1
ATOM 1486 C CA . ASN B 1 40 ? 12.453 9.703 6.047 1 95.31 40 ASN B CA 1
ATOM 1487 C C . ASN B 1 40 ? 12.188 8.211 5.887 1 95.31 40 ASN B C 1
ATOM 1489 O O . ASN B 1 40 ? 11.383 7.633 6.625 1 95.31 40 ASN B O 1
ATOM 1493 N N . GLY B 1 41 ? 12.93 7.461 4.988 1 88.69 41 GLY B N 1
ATOM 1494 C CA . GLY B 1 41 ? 12.875 6.008 4.965 1 88.69 41 GLY B CA 1
ATOM 1495 C C . GLY B 1 41 ? 11.961 5.465 3.879 1 88.69 41 GLY B C 1
ATOM 1496 O O . GLY B 1 41 ? 11.836 4.25 3.717 1 88.69 41 GLY B O 1
ATOM 1497 N N . GLY B 1 42 ? 11.219 6.379 3.178 1 87.44 42 GLY B N 1
ATOM 1498 C CA . GLY B 1 42 ? 10.438 5.926 2.039 1 87.44 42 GLY B CA 1
ATOM 1499 C C . GLY B 1 42 ? 9.062 5.406 2.43 1 87.44 42 GLY B C 1
ATOM 1500 O O . GLY B 1 42 ? 8.562 4.457 1.828 1 87.44 42 GLY B O 1
ATOM 1501 N N . TYR B 1 43 ? 8.484 5.938 3.445 1 92.56 43 TYR B N 1
ATOM 1502 C CA . TYR B 1 43 ? 7.168 5.543 3.92 1 92.56 43 TYR B CA 1
ATOM 1503 C C . TYR B 1 43 ? 6.094 6.484 3.389 1 92.56 43 TYR B C 1
ATOM 1505 O O . TYR B 1 43 ? 6.324 7.688 3.248 1 92.56 43 TYR B O 1
ATOM 1513 N N . PHE B 1 44 ? 4.977 5.848 3.08 1 93.5 44 PHE B N 1
ATOM 1514 C CA . PHE B 1 44 ? 3.783 6.641 2.809 1 93.5 44 PHE B CA 1
ATOM 1515 C C . PHE B 1 44 ? 2.918 6.762 4.055 1 93.5 44 PHE B C 1
ATOM 1517 O O . PHE B 1 44 ? 2.744 5.789 4.797 1 93.5 44 PHE B O 1
ATOM 1524 N N . LEU B 1 45 ? 2.404 7.984 4.238 1 96.69 45 LEU B N 1
ATOM 1525 C CA . LEU B 1 45 ? 1.486 8.188 5.352 1 96.69 45 LEU B CA 1
ATOM 1526 C C . LEU B 1 45 ? 0.206 7.387 5.156 1 96.69 45 LEU B C 1
ATOM 1528 O O . LEU B 1 45 ? -0.39 7.41 4.078 1 96.69 45 LEU B O 1
ATOM 1532 N N . ARG B 1 46 ? -0.158 6.668 6.199 1 94.75 46 ARG B N 1
ATOM 1533 C CA . ARG B 1 46 ? -1.312 5.777 6.133 1 94.75 46 ARG B CA 1
ATOM 1534 C C . ARG B 1 46 ? -2.248 6.004 7.312 1 94.75 46 ARG B C 1
ATOM 1536 O O . ARG B 1 46 ? -1.8 6.117 8.453 1 94.75 46 ARG B O 1
ATOM 1543 N N . ILE B 1 47 ? -3.502 6.199 6.973 1 95.88 47 ILE B N 1
ATOM 1544 C CA . ILE B 1 47 ? -4.547 6.238 7.988 1 95.88 47 ILE B CA 1
ATOM 1545 C C . ILE B 1 47 ? -5.383 4.965 7.918 1 95.88 47 ILE B C 1
ATOM 1547 O O . ILE B 1 47 ? -5.965 4.652 6.875 1 95.88 47 ILE B O 1
ATOM 1551 N N . LEU B 1 48 ? -5.504 4.324 9.039 1 93.25 48 LEU B N 1
ATOM 1552 C CA . LEU B 1 48 ? -6.199 3.045 9.078 1 93.25 48 LEU B CA 1
ATOM 1553 C C . LEU B 1 48 ? -7.637 3.221 9.562 1 93.25 48 LEU B C 1
ATOM 1555 O O . LEU B 1 48 ? -7.945 4.191 10.258 1 93.25 48 LEU B O 1
ATOM 1559 N N . PRO B 1 49 ? -8.492 2.283 9.227 1 91.25 49 PRO B N 1
ATOM 1560 C CA . PRO B 1 49 ? -9.906 2.385 9.602 1 91.25 49 PRO B CA 1
ATOM 1561 C C . PRO B 1 49 ? -10.109 2.348 11.117 1 91.25 49 PRO B C 1
ATOM 1563 O O . PRO B 1 49 ? -11.164 2.762 11.609 1 91.25 49 PRO B O 1
ATOM 1566 N N . ASP B 1 50 ? -9.195 1.863 11.867 1 93.31 50 ASP B N 1
ATOM 1567 C CA . ASP B 1 50 ? -9.352 1.829 13.312 1 93.31 50 ASP B CA 1
ATOM 1568 C C . ASP B 1 50 ? -8.789 3.098 13.961 1 93.31 50 ASP B C 1
ATOM 1570 O O . ASP B 1 50 ? -8.781 3.227 15.18 1 93.31 50 ASP B O 1
ATOM 1574 N N . GLY B 1 51 ? -8.297 3.963 13.148 1 96 51 GLY B N 1
ATOM 1575 C CA . GLY B 1 51 ? -7.871 5.258 13.648 1 96 51 GLY B CA 1
ATOM 1576 C C . GLY B 1 51 ? -6.367 5.363 13.82 1 96 51 GLY B C 1
ATOM 1577 O O . GLY B 1 51 ? -5.84 6.445 14.086 1 96 51 GLY B O 1
ATOM 1578 N N . ARG B 1 52 ? -5.684 4.289 13.586 1 96.75 52 ARG B N 1
ATOM 1579 C CA . ARG B 1 52 ? -4.227 4.34 13.695 1 96.75 52 ARG B CA 1
ATOM 1580 C C . ARG B 1 52 ? -3.615 5.031 12.484 1 96.75 52 ARG B C 1
ATOM 1582 O O . ARG B 1 52 ? -4.172 4.977 11.383 1 96.75 52 ARG B O 1
ATOM 1589 N N . VAL B 1 53 ? -2.555 5.699 12.742 1 97.62 53 VAL B N 1
ATOM 1590 C CA . VAL B 1 53 ? -1.774 6.367 11.703 1 97.62 53 VAL B CA 1
ATOM 1591 C C . VAL B 1 53 ? -0.337 5.852 11.727 1 97.62 53 VAL B C 1
ATOM 1593 O O . VAL B 1 53 ? 0.268 5.73 12.797 1 97.62 53 VAL B O 1
ATOM 1596 N N . ASP B 1 54 ? 0.19 5.426 10.602 1 95.94 54 ASP B N 1
ATOM 1597 C CA . ASP B 1 54 ? 1.583 5.008 10.469 1 95.94 54 ASP B CA 1
ATOM 1598 C C . ASP B 1 54 ? 2.09 5.223 9.047 1 95.94 54 ASP B C 1
ATOM 1600 O O . ASP B 1 54 ? 1.467 5.938 8.258 1 95.94 54 ASP B O 1
ATOM 1604 N N . GLY B 1 55 ? 3.332 4.805 8.859 1 94.75 55 GLY B N 1
ATOM 1605 C CA . GLY B 1 55 ? 3.904 4.762 7.52 1 94.75 55 GLY B CA 1
ATOM 1606 C C . GLY B 1 55 ? 3.994 3.359 6.953 1 94.75 55 GLY B C 1
ATOM 1607 O O . GLY B 1 55 ? 4.262 2.404 7.684 1 94.75 55 GLY B O 1
ATOM 1608 N N . THR B 1 56 ? 3.648 3.291 5.688 1 87.81 56 THR B N 1
ATOM 1609 C CA . THR B 1 56 ? 3.771 1.998 5.023 1 87.81 56 THR B CA 1
ATOM 1610 C C . THR B 1 56 ? 4.543 2.135 3.713 1 87.81 56 THR B C 1
ATOM 1612 O O . THR B 1 56 ? 4.559 3.207 3.105 1 87.81 56 THR B O 1
ATOM 1615 N N . ARG B 1 57 ? 5.273 1.116 3.395 1 81.81 57 ARG B N 1
ATOM 1616 C CA . ARG B 1 57 ? 5.914 1.022 2.088 1 81.81 57 ARG B CA 1
ATOM 1617 C C . ARG B 1 57 ? 5.039 0.258 1.101 1 81.81 57 ARG B C 1
ATOM 1619 O O . ARG B 1 57 ? 4.293 -0.643 1.492 1 81.81 57 ARG B O 1
ATOM 1626 N N . GLU B 1 58 ? 5.008 0.756 -0.14 1 75.25 58 GLU B N 1
ATOM 1627 C CA . GLU B 1 58 ? 4.262 0.042 -1.171 1 75.25 58 GLU B CA 1
ATOM 1628 C C . GLU B 1 58 ? 4.938 -1.279 -1.526 1 75.25 58 GLU B C 1
ATOM 1630 O O . GLU B 1 58 ? 6.012 -1.291 -2.131 1 75.25 58 GLU B O 1
ATOM 1635 N N . ARG B 1 59 ? 4.535 -2.359 -1.043 1 80.31 59 ARG B N 1
ATOM 1636 C CA . ARG B 1 59 ? 5.148 -3.658 -1.302 1 80.31 59 ARG B CA 1
ATOM 1637 C C . ARG B 1 59 ? 4.234 -4.539 -2.145 1 80.31 59 ARG B C 1
ATOM 1639 O O . ARG B 1 59 ? 4.184 -5.754 -1.952 1 80.31 59 ARG B O 1
ATOM 1646 N N . ILE B 1 60 ? 3.512 -3.807 -3.086 1 89.19 60 ILE B N 1
ATOM 1647 C CA . ILE B 1 60 ? 2.539 -4.574 -3.857 1 89.19 60 ILE B CA 1
ATOM 1648 C C . ILE B 1 60 ? 2.916 -4.551 -5.336 1 89.19 60 ILE B C 1
ATOM 1650 O O . ILE B 1 60 ? 2.156 -5.02 -6.184 1 89.19 60 ILE B O 1
ATOM 1654 N N . LYS B 1 61 ? 4.059 -3.973 -5.633 1 89.25 61 LYS B N 1
ATOM 1655 C CA . LYS B 1 61 ? 4.516 -3.979 -7.02 1 89.25 61 LYS B CA 1
ATOM 1656 C C . LYS B 1 61 ? 5.148 -5.32 -7.383 1 89.25 61 LYS B C 1
ATOM 1658 O O . LYS B 1 61 ? 6.113 -5.75 -6.746 1 89.25 61 LYS B O 1
ATOM 1663 N N . LEU B 1 62 ? 4.594 -5.91 -8.5 1 94.81 62 LEU B N 1
ATOM 1664 C CA . LEU B 1 62 ? 5.02 -7.238 -8.922 1 94.81 62 LEU B CA 1
ATOM 1665 C C . LEU B 1 62 ? 5.461 -7.23 -10.383 1 94.81 62 LEU B C 1
ATOM 1667 O O . LEU B 1 62 ? 4.883 -6.516 -11.203 1 94.81 62 LEU B O 1
ATOM 1671 N N . GLN B 1 63 ? 6.555 -7.973 -10.609 1 95 63 GLN B N 1
ATOM 1672 C CA . GLN B 1 63 ? 6.973 -8.219 -11.984 1 95 63 GLN B CA 1
ATOM 1673 C C . GLN B 1 63 ? 6.57 -9.617 -12.445 1 95 63 GLN B C 1
ATOM 1675 O O . GLN B 1 63 ? 7.062 -10.617 -11.914 1 95 63 GLN B O 1
ATOM 1680 N N . LEU B 1 64 ? 5.617 -9.688 -13.391 1 95.75 64 LEU B N 1
ATOM 1681 C CA . LEU B 1 64 ? 5.23 -10.969 -13.984 1 95.75 64 LEU B CA 1
ATOM 1682 C C . LEU B 1 64 ? 6.145 -11.32 -15.148 1 95.75 64 LEU B C 1
ATOM 1684 O O . LEU B 1 64 ? 6.262 -10.562 -16.109 1 95.75 64 LEU B O 1
ATOM 1688 N N . GLN B 1 65 ? 6.797 -12.438 -14.992 1 95.31 65 GLN B N 1
ATOM 1689 C CA . GLN B 1 65 ? 7.797 -12.836 -15.977 1 95.31 65 GLN B CA 1
ATOM 1690 C C . GLN B 1 65 ? 7.391 -14.133 -16.672 1 95.31 65 GLN B C 1
ATOM 1692 O O . GLN B 1 65 ? 7.121 -15.141 -16.016 1 95.31 65 GLN B O 1
ATOM 1697 N N . ALA B 1 66 ? 7.398 -14.055 -18 1 94.06 66 ALA B N 1
ATOM 1698 C CA . ALA B 1 66 ? 7.109 -15.266 -18.766 1 94.06 66 ALA B CA 1
ATOM 1699 C C . ALA B 1 66 ? 8.289 -16.234 -18.719 1 94.06 66 ALA B C 1
ATOM 1701 O O . ALA B 1 66 ? 9.414 -15.859 -19.078 1 94.06 66 ALA B O 1
ATOM 1702 N N . GLU B 1 67 ? 8.07 -17.375 -18.266 1 94 67 GLU B N 1
ATOM 1703 C CA . GLU B 1 67 ? 9.102 -18.406 -18.234 1 94 67 GLU B CA 1
ATOM 1704 C C . GLU B 1 67 ? 8.977 -19.344 -19.438 1 94 67 GLU B C 1
ATOM 1706 O O . GLU B 1 67 ? 9.977 -19.688 -20.062 1 94 67 GLU B O 1
ATOM 1711 N N . THR B 1 68 ? 7.836 -19.828 -19.672 1 92.69 68 THR B N 1
ATOM 1712 C CA . THR B 1 68 ? 7.445 -20.625 -20.828 1 92.69 68 THR B CA 1
ATOM 1713 C C . THR B 1 68 ? 6.016 -20.297 -21.25 1 92.69 68 THR B C 1
ATOM 1715 O O . THR B 1 68 ? 5.375 -19.422 -20.672 1 92.69 68 THR B O 1
ATOM 1718 N N . VAL B 1 69 ? 5.609 -20.812 -22.297 1 89.38 69 VAL B N 1
ATOM 1719 C CA . VAL B 1 69 ? 4.254 -20.547 -22.766 1 89.38 69 VAL B CA 1
ATOM 1720 C C . VAL B 1 69 ? 3.248 -20.875 -21.656 1 89.38 69 VAL B C 1
ATOM 1722 O O . VAL B 1 69 ? 3.201 -22.016 -21.172 1 89.38 69 VAL B O 1
ATOM 1725 N N . GLY B 1 70 ? 2.553 -19.938 -21.266 1 91.12 70 GLY B N 1
ATOM 1726 C CA . GLY B 1 70 ? 1.479 -20.078 -20.297 1 91.12 70 GLY B CA 1
ATOM 1727 C C . GLY B 1 70 ? 1.975 -20.141 -18.875 1 91.12 70 GLY B C 1
ATOM 1728 O O . GLY B 1 70 ? 1.176 -20.219 -17.938 1 91.12 70 GLY B O 1
ATOM 1729 N N . VAL B 1 71 ? 3.299 -20.234 -18.75 1 96.81 71 VAL B N 1
ATOM 1730 C CA . VAL B 1 71 ? 3.883 -20.344 -17.422 1 96.81 71 VAL B CA 1
ATOM 1731 C C . VAL B 1 71 ? 4.637 -19.062 -17.078 1 96.81 71 VAL B C 1
ATOM 1733 O O . VAL B 1 71 ? 5.414 -18.562 -17.891 1 96.81 71 VAL B O 1
ATOM 1736 N N . ILE B 1 72 ? 4.375 -18.609 -15.828 1 97.44 72 ILE B N 1
ATOM 1737 C CA . ILE B 1 72 ? 5.02 -17.359 -15.438 1 97.44 72 ILE B CA 1
ATOM 1738 C C . ILE B 1 72 ? 5.656 -17.516 -14.055 1 97.44 72 ILE B C 1
ATOM 1740 O O . ILE B 1 72 ? 5.359 -18.484 -13.336 1 97.44 72 ILE B O 1
ATOM 1744 N N . SER B 1 73 ? 6.559 -16.609 -13.727 1 98.12 73 SER B N 1
ATOM 1745 C CA . SER B 1 73 ? 7.004 -16.328 -12.367 1 98.12 73 SER B CA 1
ATOM 1746 C C . SER B 1 73 ? 6.609 -14.914 -11.945 1 98.12 73 SER B C 1
ATOM 1748 O O . SER B 1 73 ? 6.418 -14.039 -12.789 1 98.12 73 SER B O 1
ATOM 1750 N N . ILE B 1 74 ? 6.395 -14.742 -10.672 1 98 74 ILE B N 1
ATOM 1751 C CA . ILE B 1 74 ? 5.98 -13.461 -10.109 1 98 74 ILE B CA 1
ATOM 1752 C C . ILE B 1 74 ? 7.027 -12.961 -9.125 1 98 74 ILE B C 1
ATOM 1754 O O . ILE B 1 74 ? 7.25 -13.586 -8.078 1 98 74 ILE B O 1
ATOM 1758 N N . LYS B 1 75 ? 7.633 -11.836 -9.453 1 97.25 75 LYS B N 1
ATOM 1759 C CA . LYS B 1 75 ? 8.68 -11.281 -8.602 1 97.25 75 LYS B CA 1
ATOM 1760 C C . LYS B 1 75 ? 8.188 -10.023 -7.883 1 97.25 75 LYS B C 1
ATOM 1762 O O . LYS B 1 75 ? 7.621 -9.125 -8.508 1 97.25 75 LYS B O 1
ATOM 1767 N N . GLY B 1 76 ? 8.375 -10.039 -6.543 1 95.88 76 GLY B N 1
ATOM 1768 C CA . GLY B 1 76 ? 8.172 -8.797 -5.82 1 95.88 76 GLY B CA 1
ATOM 1769 C C . GLY B 1 76 ? 9.297 -7.797 -6.031 1 95.88 76 GLY B C 1
ATOM 1770 O O . GLY B 1 76 ? 10.438 -8.039 -5.617 1 95.88 76 GLY B O 1
ATOM 1771 N N . VAL B 1 77 ? 8.977 -6.719 -6.598 1 91.44 77 VAL B N 1
ATOM 1772 C CA . VAL B 1 77 ? 9.984 -5.75 -7.004 1 91.44 77 VAL B CA 1
ATOM 1773 C C . VAL B 1 77 ? 10.727 -5.234 -5.773 1 91.44 77 VAL B C 1
ATOM 1775 O O . VAL B 1 77 ? 11.961 -5.223 -5.742 1 91.44 77 VAL B O 1
ATOM 1778 N N . CYS B 1 78 ? 10.008 -4.871 -4.746 1 86.06 78 CYS B N 1
ATOM 1779 C CA . CYS B 1 78 ? 10.617 -4.301 -3.551 1 86.06 78 CYS B CA 1
ATOM 1780 C C . CYS B 1 78 ? 11.32 -5.379 -2.729 1 86.06 78 CYS B C 1
ATOM 1782 O O . CYS B 1 78 ? 12.43 -5.172 -2.246 1 86.06 78 CYS B O 1
ATOM 1784 N N . ALA B 1 79 ? 10.68 -6.5 -2.602 1 92.44 79 ALA B N 1
ATOM 1785 C CA . ALA B 1 79 ? 11.195 -7.586 -1.774 1 92.44 79 ALA B CA 1
ATOM 1786 C C . ALA B 1 79 ? 12.344 -8.305 -2.475 1 92.44 79 ALA B C 1
ATOM 1788 O O . ALA B 1 79 ? 13.164 -8.961 -1.823 1 92.44 79 ALA B O 1
ATOM 1789 N N . ASN B 1 80 ? 12.43 -8.18 -3.756 1 95.44 80 ASN B N 1
ATOM 1790 C CA . ASN B 1 80 ? 13.383 -8.938 -4.559 1 95.44 80 ASN B CA 1
ATOM 1791 C C . ASN B 1 80 ? 13.281 -10.43 -4.285 1 95.44 80 ASN B C 1
ATOM 1793 O O . ASN B 1 80 ? 14.289 -11.094 -4.02 1 95.44 80 ASN B O 1
ATOM 1797 N N . ARG B 1 81 ? 12.078 -10.859 -4.242 1 97.88 81 ARG B N 1
ATOM 1798 C CA . ARG B 1 81 ? 11.766 -12.266 -4.027 1 97.88 81 ARG B CA 1
ATOM 1799 C C . ARG B 1 81 ? 10.688 -12.742 -4.996 1 97.88 81 ARG B C 1
ATOM 1801 O O . ARG B 1 81 ? 9.883 -11.938 -5.48 1 97.88 81 ARG B O 1
ATOM 1808 N N . TYR B 1 82 ? 10.695 -14.055 -5.25 1 98.44 82 TYR B N 1
ATOM 1809 C CA . TYR B 1 82 ? 9.727 -14.664 -6.148 1 98.44 82 TYR B CA 1
ATOM 1810 C C . TYR B 1 82 ? 8.617 -15.359 -5.363 1 98.44 82 TYR B C 1
ATOM 1812 O O . TYR B 1 82 ? 8.883 -16.016 -4.352 1 98.44 82 TYR B O 1
ATOM 1820 N N . LEU B 1 83 ? 7.414 -15.148 -5.836 1 98.75 83 LEU B N 1
ATOM 1821 C CA . LEU B 1 83 ? 6.312 -15.906 -5.254 1 98.75 83 LEU B CA 1
ATOM 1822 C C . LEU B 1 83 ? 6.523 -17.406 -5.445 1 98.75 83 LEU B C 1
ATOM 1824 O O . LEU B 1 83 ? 6.855 -17.859 -6.543 1 98.75 83 LEU B O 1
ATOM 1828 N N . ALA B 1 84 ? 6.324 -18.141 -4.391 1 98.88 84 ALA B N 1
ATOM 1829 C CA . ALA B 1 84 ? 6.496 -19.578 -4.422 1 98.88 84 ALA B CA 1
ATOM 1830 C C . ALA B 1 84 ? 5.426 -20.281 -3.58 1 98.88 84 ALA B C 1
ATOM 1832 O O . ALA B 1 84 ? 4.84 -19.672 -2.686 1 98.88 84 ALA B O 1
ATOM 1833 N N . MET B 1 85 ? 5.164 -21.484 -3.967 1 98.81 85 MET B N 1
ATOM 1834 C CA . MET B 1 85 ? 4.285 -22.344 -3.184 1 98.81 85 MET B CA 1
ATOM 1835 C C . MET B 1 85 ? 4.992 -23.641 -2.814 1 98.81 85 MET B C 1
ATOM 1837 O O . MET B 1 85 ? 5.508 -24.344 -3.686 1 98.81 85 MET B O 1
ATOM 1841 N N . ASN B 1 86 ? 4.977 -23.938 -1.499 1 98.62 86 ASN B N 1
ATOM 1842 C CA . ASN B 1 86 ? 5.695 -25.141 -1.092 1 98.62 86 ASN B CA 1
ATOM 1843 C C . ASN B 1 86 ? 4.762 -26.344 -0.98 1 98.62 86 ASN B C 1
ATOM 1845 O O . ASN B 1 86 ? 3.578 -26.25 -1.312 1 98.62 86 ASN B O 1
ATOM 1849 N N . GLU B 1 87 ? 5.266 -27.453 -0.567 1 98.44 87 GLU B N 1
ATOM 1850 C CA . GLU B 1 87 ? 4.555 -28.734 -0.581 1 98.44 87 GLU B CA 1
ATOM 1851 C C . GLU B 1 87 ? 3.4 -28.734 0.416 1 98.44 87 GLU B C 1
ATOM 1853 O O . GLU B 1 87 ? 2.496 -29.562 0.325 1 98.44 87 GLU B O 1
ATOM 1858 N N . ASP B 1 88 ? 3.416 -27.844 1.387 1 98.38 88 ASP B N 1
ATOM 1859 C CA . ASP B 1 88 ? 2.326 -27.719 2.348 1 98.38 88 ASP B CA 1
ATOM 1860 C C . ASP B 1 88 ? 1.247 -26.766 1.83 1 98.38 88 ASP B C 1
ATOM 1862 O O . ASP B 1 88 ? 0.232 -26.562 2.494 1 98.38 88 ASP B O 1
ATOM 1866 N N . GLY B 1 89 ? 1.501 -26.188 0.671 1 98.5 89 GLY B N 1
ATOM 1867 C CA . GLY B 1 89 ? 0.55 -25.25 0.1 1 98.5 89 GLY B CA 1
ATOM 1868 C C . GLY B 1 89 ? 0.743 -23.828 0.598 1 98.5 89 GLY B C 1
ATOM 1869 O O . GLY B 1 89 ? -0.115 -22.969 0.386 1 98.5 89 GLY B O 1
ATOM 1870 N N . LYS B 1 90 ? 1.805 -23.625 1.246 1 98.5 90 LYS B N 1
ATOM 1871 C CA . LYS B 1 90 ? 2.115 -22.297 1.784 1 98.5 90 LYS B CA 1
ATOM 1872 C C . LYS B 1 90 ? 2.732 -21.406 0.715 1 98.5 90 LYS B C 1
ATOM 1874 O O . LYS B 1 90 ? 3.607 -21.828 -0.037 1 98.5 90 LYS B O 1
ATOM 1879 N N . LEU B 1 91 ? 2.203 -20.203 0.676 1 98.81 91 LEU B N 1
ATOM 1880 C CA . LEU B 1 91 ? 2.832 -19.203 -0.181 1 98.81 91 LEU B CA 1
ATOM 1881 C C . LEU B 1 91 ? 3.967 -18.5 0.551 1 98.81 91 LEU B C 1
ATOM 1883 O O . LEU B 1 91 ? 3.826 -18.141 1.725 1 98.81 91 LEU B O 1
ATOM 1887 N N . TYR B 1 92 ? 5.051 -18.375 -0.138 1 98.62 92 TYR B N 1
ATOM 1888 C CA . TYR B 1 92 ? 6.188 -17.672 0.443 1 98.62 92 TYR B CA 1
ATOM 1889 C C . TYR B 1 92 ? 7.023 -16.984 -0.64 1 98.62 92 TYR B C 1
ATOM 1891 O O . TYR B 1 92 ? 6.863 -17.281 -1.827 1 98.62 92 TYR B O 1
ATOM 1899 N N . GLY B 1 93 ? 7.793 -16.047 -0.265 1 98.56 93 GLY B N 1
ATOM 1900 C CA . GLY B 1 93 ? 8.734 -15.391 -1.163 1 98.56 93 GLY B CA 1
ATOM 1901 C C . GLY B 1 93 ? 10.086 -16.062 -1.201 1 98.56 93 GLY B C 1
ATOM 1902 O O . GLY B 1 93 ? 10.805 -16.078 -0.201 1 98.56 93 GLY B O 1
ATOM 1903 N N . SER B 1 94 ? 10.422 -16.5 -2.375 1 98.62 94 SER B N 1
ATOM 1904 C CA . SER B 1 94 ? 11.688 -17.203 -2.564 1 98.62 94 SER B CA 1
ATOM 1905 C C . SER B 1 94 ? 12.773 -16.25 -3.061 1 98.62 94 SER B C 1
ATOM 1907 O O . SER B 1 94 ? 12.523 -15.414 -3.936 1 98.62 94 SER B O 1
ATOM 1909 N N . LYS B 1 95 ? 13.961 -16.438 -2.555 1 97.75 95 LYS B N 1
ATOM 1910 C CA . LYS B 1 95 ? 15.07 -15.594 -2.979 1 97.75 95 LYS B CA 1
ATOM 1911 C C . LYS B 1 95 ? 15.508 -15.93 -4.402 1 97.75 95 LYS B C 1
ATOM 1913 O O . LYS B 1 95 ? 15.961 -15.062 -5.141 1 97.75 95 LYS B O 1
ATOM 1918 N N . GLN B 1 96 ? 15.375 -17.172 -4.742 1 97.44 96 GLN B N 1
ATOM 1919 C CA . GLN B 1 96 ? 15.742 -17.656 -6.07 1 97.44 96 GLN B CA 1
ATOM 1920 C C . GLN B 1 96 ? 14.586 -18.391 -6.734 1 97.44 96 GLN B C 1
ATOM 1922 O O . GLN B 1 96 ? 13.711 -18.922 -6.051 1 97.44 96 GLN B O 1
ATOM 1927 N N . THR B 1 97 ? 14.656 -18.406 -8.016 1 96.81 97 THR B N 1
ATOM 1928 C CA . THR B 1 97 ? 13.617 -19.109 -8.758 1 96.81 97 THR B CA 1
ATOM 1929 C C . THR B 1 97 ? 13.812 -20.609 -8.672 1 96.81 97 THR B C 1
ATOM 1931 O O . THR B 1 97 ? 14.914 -21.125 -8.914 1 96.81 97 THR B O 1
ATOM 1934 N N . THR B 1 98 ? 12.867 -21.297 -8.242 1 97.69 98 THR B N 1
ATOM 1935 C CA . THR B 1 98 ? 12.805 -22.75 -8.227 1 97.69 98 THR B CA 1
ATOM 1936 C C . THR B 1 98 ? 11.523 -23.25 -8.898 1 97.69 98 THR B C 1
ATOM 1938 O O . THR B 1 98 ? 10.711 -22.438 -9.359 1 97.69 98 THR B O 1
ATOM 1941 N N . ASP B 1 99 ? 11.359 -24.578 -8.977 1 97.94 99 ASP B N 1
ATOM 1942 C CA . ASP B 1 99 ? 10.156 -25.141 -9.586 1 97.94 99 ASP B CA 1
ATOM 1943 C C . ASP B 1 99 ? 8.906 -24.75 -8.797 1 97.94 99 ASP B C 1
ATOM 1945 O O . ASP B 1 99 ? 7.793 -24.844 -9.312 1 97.94 99 ASP B O 1
ATOM 1949 N N . GLU B 1 100 ? 9.102 -24.266 -7.535 1 98.69 100 GLU B N 1
ATOM 1950 C CA . GLU B 1 100 ? 7.977 -23.828 -6.711 1 98.69 100 GLU B CA 1
ATOM 1951 C C . GLU B 1 100 ? 7.512 -22.438 -7.105 1 98.69 100 GLU B C 1
ATOM 1953 O O . GLU B 1 100 ? 6.473 -21.969 -6.641 1 98.69 100 GLU B O 1
ATOM 1958 N N . CYS B 1 101 ? 8.211 -21.844 -8.008 1 98.81 101 CYS B N 1
ATOM 1959 C CA . CYS B 1 101 ? 7.945 -20.438 -8.336 1 98.81 101 CYS B CA 1
ATOM 1960 C C . CYS B 1 101 ? 7.207 -20.328 -9.664 1 98.81 101 CYS B C 1
ATOM 1962 O O . CYS B 1 101 ? 6.996 -19.219 -10.172 1 98.81 101 CYS B O 1
ATOM 1964 N N . PHE B 1 102 ? 6.836 -21.406 -10.25 1 98.69 102 PHE B N 1
ATOM 1965 C CA . PHE B 1 102 ? 6.242 -21.375 -11.586 1 98.69 102 PHE B CA 1
ATOM 1966 C C . PHE B 1 102 ? 4.742 -21.625 -11.508 1 98.69 102 PHE B C 1
ATOM 1968 O O . PHE B 1 102 ? 4.301 -22.609 -10.898 1 98.69 102 PHE B O 1
ATOM 1975 N N . PHE B 1 103 ? 4 -20.766 -12.211 1 98.56 103 PHE B N 1
ATOM 1976 C CA . PHE B 1 103 ? 2.545 -20.828 -12.172 1 98.56 103 PHE B CA 1
ATOM 1977 C C . PHE B 1 103 ? 1.963 -20.734 -13.578 1 98.56 103 PHE B C 1
ATOM 1979 O O . PHE B 1 103 ? 2.457 -19.984 -14.414 1 98.56 103 PHE B O 1
ATOM 1986 N N . HIS B 1 104 ? 0.911 -21.516 -13.789 1 98 104 HIS B N 1
ATOM 1987 C CA . HIS B 1 104 ? 0.093 -21.359 -14.984 1 98 104 HIS B CA 1
ATOM 1988 C C . HIS B 1 104 ? -0.855 -20.172 -14.852 1 98 104 HIS B C 1
ATOM 1990 O O . HIS B 1 104 ? -1.723 -20.156 -13.977 1 98 104 HIS B O 1
ATOM 1996 N N . GLU B 1 105 ? -0.653 -19.172 -15.672 1 97.12 105 GLU B N 1
ATOM 1997 C CA . GLU B 1 105 ? -1.585 -18.047 -15.719 1 97.12 105 GLU B CA 1
ATOM 1998 C C . GLU B 1 105 ? -2.703 -18.297 -16.719 1 97.12 105 GLU B C 1
ATOM 2000 O O . GLU B 1 105 ? -2.441 -18.641 -17.875 1 97.12 105 GLU B O 1
ATOM 2005 N N . ARG B 1 106 ? -3.879 -18.109 -16.266 1 96.56 106 ARG B N 1
ATOM 2006 C CA . ARG B 1 106 ? -5.027 -18.312 -17.141 1 96.56 106 ARG B CA 1
ATOM 2007 C C . ARG B 1 106 ? -6.035 -17.172 -17 1 96.56 106 ARG B C 1
ATOM 2009 O O . ARG B 1 106 ? -6.406 -16.812 -15.875 1 96.56 106 ARG B O 1
ATOM 2016 N N . LEU B 1 107 ? -6.461 -16.625 -18.125 1 95.56 107 LEU B N 1
ATOM 2017 C CA . LEU B 1 107 ? -7.566 -15.664 -18.141 1 95.56 107 LEU B CA 1
ATOM 2018 C C . LEU B 1 107 ? -8.906 -16.391 -18.078 1 95.56 107 LEU B C 1
ATOM 2020 O O . LEU B 1 107 ? -9.211 -17.234 -18.922 1 95.56 107 LEU B O 1
ATOM 2024 N N . GLU B 1 108 ? -9.727 -15.992 -17.109 1 96.12 108 GLU B N 1
ATOM 2025 C CA . GLU B 1 108 ? -11.031 -16.625 -16.938 1 96.12 108 GLU B CA 1
ATOM 2026 C C . GLU B 1 108 ? -12.133 -15.836 -17.641 1 96.12 108 GLU B C 1
ATOM 2028 O O . GLU B 1 108 ? -11.945 -14.656 -17.969 1 96.12 108 GLU B O 1
ATOM 2033 N N . PRO B 1 109 ? -13.258 -16.422 -17.906 1 94.25 109 PRO B N 1
ATOM 2034 C CA . PRO B 1 109 ? -14.344 -15.7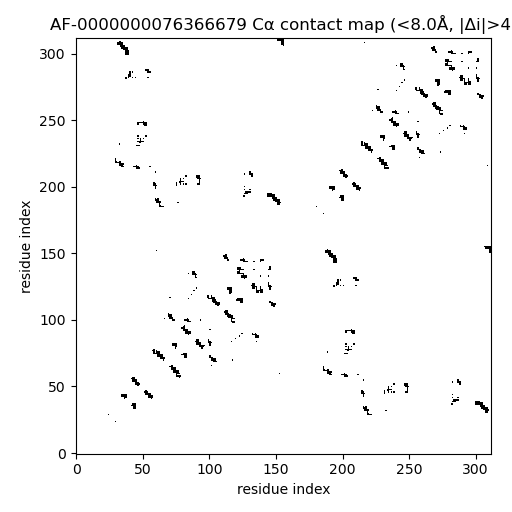5 -18.609 1 94.25 109 PRO B CA 1
ATOM 2035 C C . PRO B 1 109 ? -14.805 -14.469 -17.922 1 94.25 109 PRO B C 1
ATOM 2037 O O . PRO B 1 109 ? -15.312 -13.555 -18.562 1 94.25 109 PRO B O 1
ATOM 2040 N N . ASN B 1 110 ? -14.578 -14.414 -16.641 1 93.62 110 ASN B N 1
ATOM 2041 C CA . ASN B 1 110 ? -15.008 -13.234 -15.898 1 93.62 110 ASN B CA 1
ATOM 2042 C C . ASN B 1 110 ? -13.969 -12.117 -15.961 1 93.62 110 ASN B C 1
ATOM 2044 O O . ASN B 1 110 ? -14.062 -11.141 -15.219 1 93.62 110 ASN B O 1
ATOM 2048 N N . ASN B 1 111 ? -12.898 -12.273 -16.703 1 94.88 111 ASN B N 1
ATOM 2049 C CA . ASN B 1 111 ? -11.875 -11.273 -16.984 1 94.88 111 ASN B CA 1
ATOM 2050 C C . ASN B 1 111 ? -10.828 -11.211 -15.875 1 94.88 111 ASN B C 1
ATOM 2052 O O . ASN B 1 111 ? -10.031 -10.273 -15.82 1 94.88 111 ASN B O 1
ATOM 2056 N N . TYR B 1 112 ? -10.945 -12.18 -14.984 1 97.31 112 TYR B N 1
ATOM 2057 C CA . TYR B 1 112 ? -9.898 -12.328 -13.977 1 97.31 112 TYR B CA 1
ATOM 2058 C C . TYR B 1 112 ? -8.938 -13.453 -14.352 1 97.31 112 TYR B C 1
ATOM 2060 O O . TYR B 1 112 ? -9.281 -14.328 -15.156 1 97.31 112 TYR B O 1
ATOM 2068 N N . ASN B 1 113 ? -7.781 -13.328 -13.758 1 97.25 113 ASN B N 1
ATOM 2069 C CA . ASN B 1 113 ? -6.789 -14.375 -13.961 1 97.25 113 ASN B CA 1
ATOM 2070 C C . ASN B 1 113 ? -6.719 -15.32 -12.766 1 97.25 113 ASN B C 1
ATOM 2072 O O . ASN B 1 113 ? -7.008 -14.922 -11.633 1 97.25 113 ASN B O 1
ATOM 2076 N N . THR B 1 114 ? -6.344 -16.531 -13.047 1 98.44 114 THR B N 1
ATOM 2077 C CA . THR B 1 114 ? -5.938 -17.484 -12.023 1 98.44 114 THR B CA 1
ATOM 2078 C C . THR B 1 114 ? -4.473 -17.875 -12.203 1 98.44 114 THR B C 1
ATOM 2080 O O . THR B 1 114 ? -3.926 -17.781 -13.305 1 98.44 114 THR B O 1
ATOM 2083 N N . TYR B 1 115 ? -3.846 -18.219 -11.117 1 98.56 115 TYR B N 1
ATOM 2084 C CA . TYR B 1 115 ? -2.455 -18.672 -11.086 1 98.56 115 TYR B CA 1
ATOM 2085 C C . TYR B 1 115 ? -2.33 -20.016 -10.383 1 98.56 115 TYR B C 1
ATOM 2087 O O . TYR B 1 115 ? -2.367 -20.094 -9.156 1 98.56 115 TYR B O 1
ATOM 2095 N N . ARG B 1 116 ? -2.141 -21.047 -11.188 1 98.75 116 ARG B N 1
ATOM 2096 C CA . ARG B 1 116 ? -2.074 -22.422 -10.695 1 98.75 116 ARG B CA 1
ATOM 2097 C C . ARG B 1 116 ? -0.632 -22.906 -10.641 1 98.75 116 ARG B C 1
ATOM 2099 O O . ARG B 1 116 ? 0.118 -22.766 -11.602 1 98.75 116 ARG B O 1
ATOM 2106 N N . SER B 1 117 ? -0.33 -23.5 -9.5 1 98.75 117 SER B N 1
ATOM 2107 C CA . SER B 1 117 ? 1.026 -24.016 -9.359 1 98.75 117 SER B CA 1
ATOM 2108 C C . SER B 1 117 ? 1.349 -25.016 -10.461 1 98.75 117 SER B C 1
ATOM 2110 O O . SER B 1 117 ? 0.535 -25.891 -10.766 1 98.75 117 SER B O 1
ATOM 2112 N N . LYS B 1 118 ? 2.453 -24.875 -11.039 1 98.38 118 LYS B N 1
ATOM 2113 C CA . LYS B 1 118 ? 2.92 -25.875 -12 1 98.38 118 LYS B CA 1
ATOM 2114 C C . LYS B 1 118 ? 3.336 -27.156 -11.305 1 98.38 118 LYS B C 1
ATOM 2116 O O . LYS B 1 118 ? 3.105 -28.25 -11.82 1 98.38 118 LYS B O 1
ATOM 2121 N N . LYS B 1 119 ? 3.924 -26.969 -10.164 1 98.38 119 LYS B N 1
ATOM 2122 C CA . LYS B 1 119 ? 4.496 -28.109 -9.438 1 98.38 119 LYS B CA 1
ATOM 2123 C C . LYS B 1 119 ? 3.404 -28.938 -8.773 1 98.38 119 LYS B C 1
ATOM 2125 O O . LYS B 1 119 ? 3.475 -30.172 -8.766 1 98.38 119 LYS B O 1
ATOM 2130 N N . TYR B 1 120 ? 2.422 -28.266 -8.211 1 98.25 120 TYR B N 1
ATOM 2131 C CA . TYR B 1 120 ? 1.364 -28.953 -7.473 1 98.25 120 TYR B CA 1
ATOM 2132 C C . TYR B 1 120 ? 0.017 -28.766 -8.164 1 98.25 120 TYR B C 1
ATOM 2134 O O . TYR B 1 120 ? -0.522 -27.656 -8.203 1 98.25 120 TYR B O 1
ATOM 2142 N N . ASP B 1 121 ? -0.531 -29.812 -8.578 1 96.06 121 ASP B N 1
ATOM 2143 C CA . ASP B 1 121 ? -1.722 -29.812 -9.422 1 96.06 121 ASP B CA 1
ATOM 2144 C C . ASP B 1 121 ? -2.926 -29.25 -8.664 1 96.06 121 ASP B C 1
ATOM 2146 O O . ASP B 1 121 ? -3.176 -29.625 -7.52 1 96.06 121 ASP B O 1
ATOM 2150 N N . ASN B 1 122 ? -3.627 -28.406 -9.281 1 97.19 122 ASN B N 1
ATOM 2151 C CA . ASN B 1 122 ? -4.91 -27.844 -8.867 1 97.19 122 ASN B CA 1
ATOM 2152 C C . ASN B 1 122 ? -4.762 -26.969 -7.629 1 97.19 122 ASN B C 1
ATOM 2154 O O . ASN B 1 122 ? -5.723 -26.781 -6.879 1 97.19 122 ASN B O 1
ATOM 2158 N N . TRP B 1 123 ? -3.568 -26.578 -7.32 1 98.81 123 TRP B N 1
ATOM 2159 C CA . TRP B 1 123 ? -3.332 -25.609 -6.266 1 98.81 123 TRP B CA 1
ATOM 2160 C C . TRP B 1 123 ? -3.166 -24.203 -6.848 1 98.81 123 TRP B C 1
ATOM 2162 O O . TRP B 1 123 ? -2.336 -23.984 -7.734 1 98.81 123 TRP B O 1
ATOM 2172 N N . TYR B 1 124 ? -3.896 -23.297 -6.328 1 98.88 124 TYR B N 1
ATOM 2173 C CA . TYR B 1 124 ? -3.934 -21.938 -6.875 1 98.88 124 TYR B CA 1
ATOM 2174 C C . TYR B 1 124 ? -3.391 -20.938 -5.871 1 98.88 124 TYR B C 1
ATOM 2176 O O . TYR B 1 124 ? -3.469 -21.156 -4.66 1 98.88 124 TYR B O 1
ATOM 2184 N N . VAL B 1 125 ? -2.811 -19.828 -6.387 1 98.81 125 VAL B N 1
ATOM 2185 C CA . VAL B 1 125 ? -2.582 -18.641 -5.559 1 98.81 125 VAL B CA 1
ATOM 2186 C C . VAL B 1 125 ? -3.92 -18.047 -5.129 1 98.81 125 VAL B C 1
ATOM 2188 O O . VAL B 1 125 ? -4.801 -17.828 -5.957 1 98.81 125 VAL B O 1
ATOM 2191 N N . ALA B 1 126 ? -4 -17.828 -3.822 1 98.88 126 ALA B N 1
ATOM 2192 C CA . ALA B 1 126 ? -5.305 -17.375 -3.34 1 98.88 126 ALA B CA 1
ATOM 2193 C C . ALA B 1 126 ? -5.16 -16.531 -2.072 1 98.88 126 ALA B C 1
ATOM 2195 O O . ALA B 1 126 ? -4.246 -16.766 -1.273 1 98.88 126 ALA B O 1
ATOM 2196 N N . LEU B 1 127 ? -6.066 -15.633 -1.916 1 98.44 127 LEU B N 1
ATOM 2197 C CA . LEU B 1 127 ? -6.168 -14.836 -0.7 1 98.44 127 LEU B CA 1
ATOM 2198 C C . LEU B 1 127 ? -7.543 -14.984 -0.059 1 98.44 127 LEU B C 1
ATOM 2200 O O . LEU B 1 127 ? -8.562 -14.914 -0.746 1 98.44 127 LEU B O 1
ATOM 2204 N N . LYS B 1 128 ? -7.48 -15.148 1.229 1 97.56 128 LYS B N 1
ATOM 2205 C CA . LYS B 1 128 ? -8.727 -15.164 1.995 1 97.56 128 LYS B CA 1
ATOM 2206 C C . LYS B 1 128 ? -9.289 -13.75 2.152 1 97.56 128 LYS B C 1
ATOM 2208 O O . LYS B 1 128 ? -8.625 -12.773 1.812 1 97.56 128 LYS B O 1
ATOM 2213 N N . ARG B 1 129 ? -10.531 -13.75 2.715 1 94.5 129 ARG B N 1
ATOM 2214 C CA . ARG B 1 129 ? -11.164 -12.461 2.975 1 94.5 129 ARG B CA 1
ATOM 2215 C C . ARG B 1 129 ? -10.406 -11.688 4.051 1 94.5 129 ARG B C 1
ATOM 2217 O O . ARG B 1 129 ? -10.555 -10.469 4.168 1 94.5 129 ARG B O 1
ATOM 2224 N N . SER B 1 130 ? -9.672 -12.391 4.844 1 92.44 130 SER B N 1
ATOM 2225 C CA . SER B 1 130 ? -8.859 -11.773 5.891 1 92.44 130 SER B CA 1
ATOM 2226 C C . SER B 1 130 ? -7.602 -11.141 5.312 1 92.44 130 SER B C 1
ATOM 2228 O O . SER B 1 130 ? -6.898 -10.398 6.008 1 92.44 130 SER B O 1
ATOM 2230 N N . GLY B 1 131 ? -7.266 -11.43 4.055 1 94.06 131 GLY B N 1
ATOM 2231 C CA . GLY B 1 131 ? -6.023 -10.969 3.455 1 94.06 131 GLY B CA 1
ATOM 2232 C C . GLY B 1 131 ? -4.914 -12 3.52 1 94.06 131 GLY B C 1
ATOM 2233 O O . GLY B 1 131 ? -3.912 -11.891 2.807 1 94.06 131 GLY B O 1
ATOM 2234 N N . GLN B 1 132 ? -5.125 -12.969 4.363 1 96.88 132 GLN B N 1
ATOM 2235 C CA . GLN B 1 132 ? -4.141 -14.047 4.453 1 96.88 132 GLN B CA 1
ATOM 2236 C C . GLN B 1 132 ? -4.219 -14.969 3.238 1 96.88 132 GLN B C 1
ATOM 2238 O O . GLN B 1 132 ? -5.281 -15.117 2.635 1 96.88 132 GLN B O 1
ATOM 2243 N N . TYR B 1 133 ? -3.062 -15.508 2.904 1 97.88 133 TYR B N 1
ATOM 2244 C CA . TYR B 1 133 ? -3.117 -16.453 1.791 1 97.88 133 TYR B CA 1
ATOM 2245 C C . TYR B 1 133 ? -3.908 -17.688 2.168 1 97.88 133 TYR B C 1
ATOM 2247 O O . TYR B 1 133 ? -3.984 -18.047 3.346 1 97.88 133 TYR B O 1
ATOM 2255 N N . LYS B 1 134 ? -4.457 -18.281 1.15 1 98.38 134 LYS B N 1
A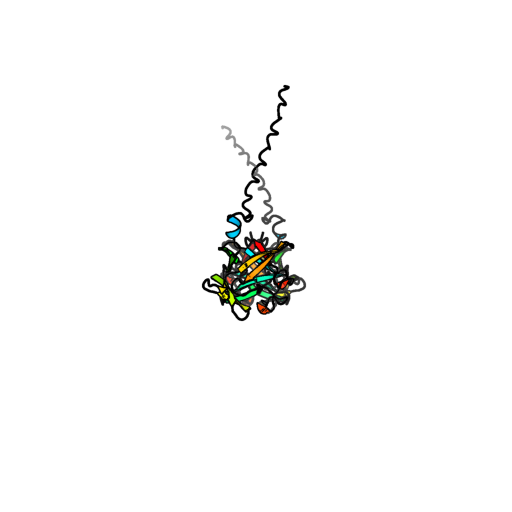TOM 2256 C CA . LYS B 1 134 ? -5.137 -19.562 1.314 1 98.38 134 LYS B CA 1
ATOM 2257 C C . LYS B 1 134 ? -4.223 -20.719 0.921 1 98.38 134 LYS B C 1
ATOM 2259 O O . LYS B 1 134 ? -3.611 -20.703 -0.149 1 98.38 134 LYS B O 1
ATOM 2264 N N . PRO B 1 135 ? -4.117 -21.828 1.793 1 98.5 135 PRO B N 1
ATOM 2265 C CA . PRO B 1 135 ? -3.229 -22.938 1.441 1 98.5 135 PRO B CA 1
ATOM 2266 C C . PRO B 1 135 ? -3.643 -23.641 0.149 1 98.5 135 PRO B C 1
ATOM 2268 O O . PRO B 1 135 ? -4.836 -23.781 -0.125 1 98.5 135 PRO B O 1
ATOM 2271 N N . GLY B 1 136 ? -2.643 -24.047 -0.611 1 98.69 136 GLY B N 1
ATOM 2272 C CA . GLY B 1 136 ? -2.846 -24.672 -1.908 1 98.69 136 GLY B CA 1
ATOM 2273 C C . GLY B 1 136 ? -3.934 -25.719 -1.897 1 98.69 136 GLY B C 1
ATOM 2274 O O . GLY B 1 136 ? -4.895 -25.641 -2.664 1 98.69 136 GLY B O 1
ATOM 2275 N N . PRO B 1 137 ? -3.875 -26.625 -0.955 1 98.56 137 PRO B N 1
ATOM 2276 C CA . PRO B 1 137 ? -4.844 -27.719 -0.961 1 98.56 137 PRO B CA 1
ATOM 2277 C C . PRO B 1 137 ? -6.273 -27.25 -0.712 1 98.56 137 PRO B C 1
ATOM 2279 O O . PRO B 1 137 ? -7.227 -27.984 -0.995 1 98.56 137 PRO B O 1
ATOM 2282 N N . LYS B 1 138 ? -6.473 -26.109 -0.191 1 98.44 138 LYS B N 1
ATOM 2283 C CA . LYS B 1 138 ? -7.801 -25.594 0.119 1 98.44 138 LYS B CA 1
ATOM 2284 C C . LYS B 1 138 ? -8.32 -24.703 -1.011 1 98.44 138 LYS B C 1
ATOM 2286 O O . LYS B 1 138 ? -9.398 -24.109 -0.895 1 98.44 138 LYS B O 1
ATOM 2291 N N . THR B 1 139 ? -7.594 -24.594 -2.076 1 98.69 139 THR B N 1
ATOM 2292 C CA . THR B 1 139 ? -7.984 -23.75 -3.199 1 98.69 139 THR B CA 1
ATOM 2293 C C . THR B 1 139 ? -8.648 -24.578 -4.293 1 98.69 139 THR B C 1
ATOM 2295 O O . THR B 1 139 ? -8.445 -25.797 -4.367 1 98.69 139 THR B O 1
ATOM 2298 N N . GLY B 1 140 ? -9.453 -23.875 -5.07 1 97.25 140 GLY B N 1
ATOM 2299 C CA . GLY B 1 140 ? -10.117 -24.547 -6.172 1 97.25 140 GLY B CA 1
ATOM 2300 C C . GLY B 1 140 ? -10.875 -23.609 -7.082 1 97.25 140 GLY B C 1
ATOM 2301 O O . GLY B 1 140 ? -11.109 -22.453 -6.727 1 97.25 140 GLY B O 1
ATOM 2302 N N . LEU B 1 141 ? -11.188 -24.172 -8.273 1 95.12 141 LEU B N 1
ATOM 2303 C CA . LEU B 1 141 ? -11.961 -23.406 -9.242 1 95.12 141 LEU B CA 1
ATOM 2304 C C . LEU B 1 141 ? -13.305 -23 -8.656 1 95.12 141 LEU B C 1
ATOM 2306 O O . LEU B 1 141 ? -13.898 -23.734 -7.871 1 95.12 141 LEU B O 1
ATOM 2310 N N . GLY B 1 142 ? -13.758 -21.844 -9.039 1 95.56 142 GLY B N 1
ATOM 2311 C CA . GLY B 1 142 ? -15.039 -21.344 -8.555 1 95.56 142 GLY B CA 1
ATOM 2312 C C . GLY B 1 142 ? -14.906 -20.422 -7.359 1 95.56 142 GLY B C 1
ATOM 2313 O O . GLY B 1 142 ? -15.844 -19.688 -7.031 1 95.56 142 GLY B O 1
ATOM 2314 N N . GLN B 1 143 ? -13.844 -20.5 -6.691 1 97.56 143 GLN B N 1
ATOM 2315 C CA . GLN B 1 143 ? -13.609 -19.625 -5.543 1 97.56 143 GLN B CA 1
ATOM 2316 C C . GLN B 1 143 ? -13.188 -18.234 -5.984 1 97.56 143 GLN B C 1
ATOM 2318 O O . GLN B 1 143 ? -12.305 -18.078 -6.828 1 97.56 143 GLN B O 1
ATOM 2323 N N . LYS B 1 144 ? -13.773 -17.203 -5.414 1 97.88 144 LYS B N 1
ATOM 2324 C CA . LYS B 1 144 ? -13.344 -15.82 -5.664 1 97.88 144 LYS B CA 1
ATOM 2325 C C . LYS B 1 144 ? -11.914 -15.602 -5.195 1 97.88 144 LYS B C 1
ATOM 2327 O O . LYS B 1 144 ? -11.195 -14.773 -5.754 1 97.88 144 LYS B O 1
ATOM 2332 N N . ALA B 1 145 ? -11.477 -16.406 -4.215 1 98.56 145 ALA B N 1
ATOM 2333 C CA . ALA B 1 145 ? -10.172 -16.281 -3.57 1 98.56 145 ALA B CA 1
ATOM 2334 C C . ALA B 1 145 ? -9.039 -16.453 -4.578 1 98.56 145 ALA B C 1
ATOM 2336 O O . ALA B 1 145 ? -7.922 -15.984 -4.359 1 98.56 145 ALA B O 1
ATOM 2337 N N . ILE B 1 146 ? -9.266 -17.125 -5.703 1 98.69 146 ILE B N 1
ATOM 2338 C CA . ILE B 1 146 ? -8.188 -17.438 -6.629 1 98.69 146 ILE B CA 1
ATOM 2339 C C . ILE B 1 146 ? -8.219 -16.484 -7.816 1 98.69 146 ILE B C 1
ATOM 2341 O O . ILE B 1 146 ? -7.426 -16.609 -8.75 1 98.69 146 ILE B O 1
ATOM 2345 N N . LEU B 1 147 ? -9.18 -15.539 -7.824 1 98.44 147 LEU B N 1
ATOM 2346 C CA . LEU B 1 147 ? -9.359 -14.633 -8.953 1 98.44 147 LEU B CA 1
ATOM 2347 C C . LEU B 1 147 ? -8.594 -13.336 -8.734 1 98.44 147 LEU B C 1
ATOM 2349 O O . LEU B 1 147 ? -8.828 -12.625 -7.758 1 98.44 147 LEU B O 1
ATOM 2353 N N . PHE B 1 148 ? -7.645 -13.07 -9.695 1 98.06 148 PHE B N 1
ATOM 2354 C CA . PHE B 1 148 ? -6.805 -11.883 -9.594 1 98.06 148 PHE B CA 1
ATOM 2355 C C . PHE B 1 148 ? -6.918 -11.023 -10.844 1 98.06 148 PHE B C 1
ATOM 2357 O O . PHE B 1 148 ? -6.965 -11.547 -11.961 1 98.06 148 PHE B O 1
ATOM 2364 N N . LEU B 1 149 ? -6.961 -9.75 -10.625 1 96 149 LEU B N 1
ATOM 2365 C CA . LEU B 1 149 ? -6.926 -8.766 -11.703 1 96 149 LEU B CA 1
ATOM 2366 C C . LEU B 1 149 ? -5.586 -8.031 -11.727 1 96 149 LEU B C 1
ATOM 2368 O O . LEU B 1 149 ? -5.277 -7.262 -10.812 1 96 149 LEU B O 1
ATOM 2372 N N . PRO B 1 150 ? -4.777 -8.328 -12.797 1 93.25 150 PRO B N 1
ATOM 2373 C CA . PRO B 1 150 ? -3.545 -7.543 -12.93 1 93.25 150 PRO B CA 1
ATOM 2374 C C . PRO B 1 150 ? -3.809 -6.078 -13.266 1 93.25 150 PRO B C 1
ATOM 2376 O O . PRO B 1 150 ? -4.559 -5.781 -14.195 1 93.25 150 PRO B O 1
ATOM 2379 N N . MET B 1 151 ? -3.217 -5.211 -12.43 1 88.5 151 MET B N 1
ATOM 2380 C CA . MET B 1 151 ? -3.375 -3.771 -12.625 1 88.5 151 MET B CA 1
ATOM 2381 C C . MET B 1 151 ? -2.018 -3.094 -12.789 1 88.5 151 MET B C 1
ATOM 2383 O O . MET B 1 151 ? -1.013 -3.566 -12.258 1 88.5 151 MET B O 1
ATOM 2387 N N . SER B 1 152 ? -2.021 -2.002 -13.484 1 84.88 152 SER B N 1
ATOM 2388 C CA . SER B 1 152 ? -0.791 -1.239 -13.664 1 84.88 152 SER B CA 1
ATOM 2389 C C . SER B 1 152 ? -0.289 -0.688 -12.328 1 84.88 152 SER B C 1
ATOM 2391 O O . SER B 1 152 ? -1.082 -0.242 -11.5 1 84.88 152 SER B O 1
ATOM 2393 N N . ALA B 1 153 ? 1.03 -0.771 -12.164 1 76.5 153 ALA B N 1
ATOM 2394 C CA . ALA B 1 153 ? 1.642 -0.232 -10.953 1 76.5 153 ALA B CA 1
ATOM 2395 C C . ALA B 1 153 ? 2.119 1.201 -11.172 1 76.5 153 ALA B C 1
ATOM 2397 O O . ALA B 1 153 ? 2.688 1.816 -10.266 1 76.5 153 ALA B O 1
ATOM 2398 N N . LYS B 1 154 ? 2.121 1.699 -12.312 1 64.25 154 LYS B N 1
ATOM 2399 C CA . LYS B 1 154 ? 2.533 3.074 -12.578 1 64.25 154 LYS B CA 1
ATOM 2400 C C . LYS B 1 154 ? 1.56 4.07 -11.953 1 64.25 154 LYS B C 1
ATOM 2402 O O . LYS B 1 154 ? 0.361 4.035 -12.242 1 64.25 154 LYS B O 1
ATOM 2407 N N . CYS B 1 155 ? 1.893 4.461 -10.633 1 53.16 155 CYS B N 1
ATOM 2408 C CA . CYS B 1 155 ? 1.08 5.539 -10.078 1 53.16 155 CYS B CA 1
ATOM 2409 C C . CYS B 1 155 ? 1.657 6.902 -10.445 1 53.16 155 CYS B C 1
ATOM 2411 O O . CYS B 1 155 ? 2.857 7.133 -10.297 1 53.16 155 CYS B O 1
ATOM 2413 N N . SER B 1 156 ? 1.117 7.523 -11.414 1 46.34 156 SER B N 1
ATOM 2414 C CA . SER B 1 156 ? 1.611 8.844 -11.789 1 46.34 156 SER B CA 1
ATOM 2415 C C . SER B 1 156 ? 1.326 9.867 -10.695 1 46.34 156 SER B C 1
ATOM 2417 O O . SER B 1 156 ? 0.359 9.734 -9.945 1 46.34 156 SER B O 1
#